Protein AF-A0A969TU49-F1 (afdb_monomer_lite)

Foldseek 3Di:
DDFQQDQDPVRRGQDDPQRVLPDDDDQADGLVRLPDPVLVVLQVVLVVCVVVVVLVVLLVSLPDPPDRQQHAHPLRRGSLLVCLVVLPLSSNLSSVVSPNRPVQFVVPDDSVRSSVCSVVVVSVVSNCRGPCNPDCPDVNNVVSVVSVVVVVCVVVCVVCVVVVVVVCVVCVVVLNLQVQLQVLLVQLVVVQVVQVVVCVVVVDDGDSLRSLVSNLSSQLSNQVSVDDPDPVSNVLSVLVSVLVSLQVVLVVCVVVVPPVSVVCVVVSVVSVVVNVVVVVPD

Radius of gyration: 25.78 Å; chains: 1; bounding box: 55×38×74 Å

Secondary structure (DSSP, 8-state):
-----PBPTTS-B---SSTTSSS-S--SS-HHHHTSHHHHHHHHHHHHHHHHT-HHHHHHHHTSTT--TT--BTTBSSHHHHHHHTT-HHHHHHHHHTT--GGGBTT---HHHHHHHHHTT-HHHHHHHBTTTT-TT-HHHHHHHHHHHHHHHHHHHHHHHHHHHHHHHHHHHTT-HHHHHHHHHHHHHHHHHHHHHHHHHH-PPP--HHHHHHHHHHHHHHHHHTT-SSHHHHHHHHHHHHHHHHHHHHHHHHHTT-HHHHTTHHHHHHHHHHHHHHHTT-

pLDDT: mean 71.27, std 17.61, range [34.59, 97.75]

Organism: NCBI:txid1237094

InterPro domains:
  IPR036259 MFS transporter superfamily [SSF103473] (158-252)

Sequence (282 aa):
MEWCRYIRDDKTVCTNAAGAATDHPGFGYCADHEWTEIAEADRAAFKQLLEEGDMTSLDAFLQRKDVHPDLSVGGFPTMLVYAVHAENAEAVYLLLKHGADRRIFRNRLRNEDIVTMVEQGRSDELLASTETGGKENSEFFRASASHREDQRVRTQVLRYALPGSLLLIASYVFGVVEETGVFFLLAGMIWTVVRLVKGLVQKRRFDYRLPVWMTMAGMLLTSAGTGFTGGWDVLFTAALVFFLGYLFLWLISVRRRSPEKRQRGWIVLVSVFLMIVSAGGI

Structure (mmCIF, N/CA/C/O backbone):
data_AF-A0A969TU49-F1
#
_entry.id   AF-A0A969TU49-F1
#
loop_
_atom_site.group_PDB
_atom_site.id
_atom_site.type_symbol
_atom_site.label_atom_id
_atom_site.label_alt_id
_atom_site.label_comp_id
_atom_site.label_asym_id
_atom_site.label_entity_id
_atom_site.label_seq_id
_atom_site.pdbx_PDB_ins_code
_atom_site.Cartn_x
_atom_site.Cartn_y
_atom_site.Cartn_z
_atom_site.occupancy
_atom_site.B_iso_or_equiv
_atom_site.auth_seq_id
_atom_site.auth_comp_id
_atom_site.auth_asym_id
_atom_site.auth_atom_id
_atom_site.pdbx_PDB_model_num
ATOM 1 N N . MET A 1 1 ? -21.495 15.908 7.862 1.00 36.66 1 MET A N 1
ATOM 2 C CA . MET A 1 1 ? -20.290 15.644 7.053 1.00 36.66 1 MET A CA 1
ATOM 3 C C . MET A 1 1 ? -20.644 15.885 5.602 1.00 36.66 1 MET A C 1
ATOM 5 O O . MET A 1 1 ? -21.634 15.329 5.137 1.00 36.66 1 MET A O 1
ATOM 9 N N . GLU A 1 2 ? -19.914 16.766 4.923 1.00 34.59 2 GLU A N 1
ATOM 10 C CA . GLU A 1 2 ? -20.054 16.939 3.478 1.00 34.59 2 GLU A CA 1
ATOM 11 C C . GLU A 1 2 ? -19.288 15.810 2.787 1.00 34.59 2 GLU A C 1
ATOM 13 O O . GLU A 1 2 ? -18.125 15.561 3.087 1.00 34.59 2 GLU A O 1
ATOM 18 N N . TRP A 1 3 ? -19.982 15.076 1.922 1.00 45.94 3 TRP A N 1
ATOM 19 C CA . TRP A 1 3 ? -19.437 13.975 1.135 1.00 45.94 3 TRP A CA 1
ATOM 20 C C . TRP A 1 3 ? -18.228 14.447 0.332 1.00 45.94 3 TRP A C 1
ATOM 22 O O . TRP A 1 3 ? -18.241 15.570 -0.181 1.00 45.94 3 TRP A O 1
ATOM 32 N N . CYS A 1 4 ? -17.236 13.577 0.131 1.00 46.56 4 CYS A N 1
ATOM 33 C CA . CYS A 1 4 ? -16.270 13.804 -0.931 1.00 46.56 4 CYS A CA 1
ATOM 34 C C . CYS A 1 4 ? -17.056 13.910 -2.253 1.00 46.56 4 CYS A C 1
ATOM 36 O O . CYS A 1 4 ? -17.624 12.933 -2.725 1.00 46.56 4 CYS A O 1
ATOM 38 N N . ARG A 1 5 ? -17.182 15.121 -2.809 1.00 46.06 5 ARG A N 1
ATOM 39 C CA . ARG A 1 5 ? -17.827 15.383 -4.111 1.00 46.06 5 ARG A CA 1
ATOM 40 C C . ARG A 1 5 ? -16.791 15.533 -5.222 1.00 46.06 5 ARG A C 1
ATOM 42 O O . ARG A 1 5 ? -17.050 16.196 -6.223 1.00 46.06 5 ARG A O 1
ATOM 49 N N . TYR A 1 6 ? -15.601 14.974 -5.025 1.00 48.00 6 TYR A N 1
ATOM 50 C CA . TYR A 1 6 ? -14.551 15.025 -6.028 1.00 48.00 6 TYR A CA 1
ATOM 51 C C . TYR A 1 6 ? -15.011 14.246 -7.265 1.00 48.00 6 TYR A C 1
ATOM 53 O O . TYR A 1 6 ? -15.405 13.090 -7.158 1.00 48.00 6 TYR A O 1
ATOM 61 N N . ILE A 1 7 ? -15.039 14.885 -8.428 1.00 50.34 7 ILE A N 1
ATOM 62 C CA . ILE A 1 7 ? -15.402 14.242 -9.693 1.00 50.34 7 ILE A CA 1
ATOM 63 C C . ILE A 1 7 ? -14.088 13.942 -10.407 1.00 50.34 7 ILE A C 1
ATOM 65 O O . ILE A 1 7 ? -13.308 14.859 -10.651 1.00 50.34 7 ILE A O 1
ATOM 69 N N . ARG A 1 8 ? -13.831 12.666 -10.699 1.00 45.81 8 ARG A N 1
ATOM 70 C CA . ARG A 1 8 ? -12.637 12.210 -11.417 1.00 45.81 8 ARG A CA 1
ATOM 71 C C . ARG A 1 8 ? -12.647 12.711 -12.864 1.00 45.81 8 ARG A C 1
ATOM 73 O O . ARG A 1 8 ? -13.692 13.087 -13.397 1.00 45.81 8 ARG A O 1
ATOM 80 N N . ASP A 1 9 ? -11.496 12.644 -13.529 1.00 42.44 9 ASP A N 1
ATOM 81 C CA . ASP A 1 9 ? -11.328 13.074 -14.928 1.00 42.44 9 ASP A CA 1
ATOM 82 C C . ASP A 1 9 ? -12.256 12.335 -15.916 1.00 42.44 9 ASP A C 1
ATOM 84 O O . ASP A 1 9 ? -12.639 12.878 -16.953 1.00 42.44 9 ASP A O 1
ATOM 88 N N . ASP A 1 10 ? -12.680 11.113 -15.582 1.00 45.19 10 ASP A N 1
ATOM 89 C CA . ASP A 1 10 ? -13.648 10.311 -16.344 1.00 45.19 10 ASP A CA 1
ATOM 90 C C . ASP A 1 10 ? -15.121 10.646 -16.028 1.00 45.19 10 ASP A C 1
ATOM 92 O O . ASP A 1 10 ? -16.035 9.959 -16.487 1.00 45.19 10 ASP A O 1
ATOM 96 N N . LYS A 1 11 ? -15.360 11.723 -15.268 1.00 42.00 11 LYS A N 1
ATOM 97 C CA . LYS A 1 11 ? -16.667 12.182 -14.772 1.00 42.00 11 LYS A CA 1
ATOM 98 C C . LYS A 1 11 ? -17.327 11.251 -13.754 1.00 42.00 11 LYS A C 1
ATOM 100 O O . LYS A 1 11 ? -18.492 11.466 -13.412 1.00 42.00 11 LYS A O 1
ATOM 105 N N . THR A 1 12 ? -16.618 10.250 -13.234 1.00 43.25 12 THR A N 1
ATOM 106 C CA . THR A 1 12 ? -17.130 9.454 -12.115 1.00 43.25 12 THR A CA 1
ATOM 107 C C . THR A 1 12 ? -17.064 10.266 -10.823 1.00 43.25 12 THR A C 1
ATOM 109 O O . THR A 1 12 ? -16.081 10.950 -10.537 1.00 43.25 12 THR A O 1
ATOM 112 N N . VAL A 1 13 ? -18.139 10.236 -10.035 1.00 46.34 13 VAL A N 1
ATOM 113 C CA . VAL A 1 13 ? -18.160 10.892 -8.722 1.00 46.34 13 VAL A CA 1
ATOM 114 C C . VAL A 1 13 ? -17.426 9.988 -7.742 1.00 46.34 13 VAL A C 1
ATOM 116 O O . VAL A 1 13 ? -17.785 8.823 -7.578 1.00 46.34 13 VAL A O 1
ATOM 119 N N . CYS A 1 14 ? -16.403 10.518 -7.084 1.00 47.53 14 CYS A N 1
ATOM 120 C CA . CYS A 1 14 ? -15.696 9.842 -6.013 1.00 47.53 14 CYS A CA 1
ATOM 121 C C . CYS A 1 14 ? -16.649 9.632 -4.835 1.00 47.53 14 CYS A C 1
ATOM 123 O O . CYS A 1 14 ? -16.862 10.523 -4.020 1.00 47.53 14 CYS A O 1
ATOM 125 N N . THR A 1 15 ? -17.237 8.448 -4.724 1.00 46.22 15 THR A N 1
ATOM 126 C CA . THR A 1 15 ? -18.084 8.110 -3.584 1.00 46.22 15 THR A CA 1
ATOM 127 C C . THR A 1 15 ? -17.213 7.618 -2.448 1.00 46.22 15 THR A C 1
ATOM 129 O O . THR A 1 15 ? -16.923 6.424 -2.364 1.00 46.22 15 THR A O 1
ATOM 132 N N . ASN A 1 16 ? -16.834 8.483 -1.516 1.00 53.50 16 ASN A N 1
ATOM 133 C CA . ASN A 1 16 ? -16.632 7.943 -0.184 1.00 53.50 16 ASN A CA 1
ATOM 134 C C . ASN A 1 16 ? -17.000 8.928 0.935 1.00 53.50 16 ASN A C 1
ATOM 136 O O . ASN A 1 16 ? -16.658 10.106 0.930 1.00 53.50 16 ASN A O 1
ATOM 140 N N . ALA A 1 17 ? -17.758 8.379 1.876 1.00 41.91 17 ALA A N 1
ATOM 141 C CA . ALA A 1 17 ? -17.854 8.772 3.275 1.00 41.91 17 ALA A CA 1
ATOM 142 C C . ALA A 1 17 ? -18.101 7.464 4.063 1.00 41.91 17 ALA A C 1
ATOM 144 O O . ALA A 1 17 ? -19.086 7.340 4.769 1.00 41.91 17 ALA A O 1
ATOM 145 N N . ALA A 1 18 ? -17.269 6.441 3.808 1.00 41.44 18 ALA A N 1
ATOM 146 C CA . ALA A 1 18 ? -17.612 5.008 3.721 1.00 41.44 18 ALA A CA 1
ATOM 147 C C . ALA A 1 18 ? -18.375 4.689 2.418 1.00 41.44 18 ALA A C 1
ATOM 149 O O . ALA A 1 18 ? -19.509 5.125 2.233 1.00 41.44 18 ALA A O 1
ATOM 150 N N . GLY A 1 19 ? -17.729 4.000 1.465 1.00 43.84 19 GLY A N 1
ATOM 151 C CA . GLY A 1 19 ? -18.233 3.704 0.115 1.00 43.84 19 GLY A CA 1
ATOM 152 C C . GLY A 1 19 ? -19.618 3.065 0.124 1.00 43.84 19 GLY A C 1
ATOM 153 O O . GLY A 1 19 ? -19.764 1.853 0.252 1.00 43.84 19 GLY A O 1
ATOM 154 N N . ALA A 1 20 ? -20.610 3.948 0.028 1.00 44.56 20 ALA A N 1
ATOM 155 C CA . ALA A 1 20 ? -22.042 3.705 0.007 1.00 44.56 20 ALA A CA 1
ATOM 156 C C . ALA A 1 20 ? -22.587 2.827 1.143 1.00 44.56 20 ALA A C 1
ATOM 158 O O . ALA A 1 20 ? -23.574 2.132 0.941 1.00 44.56 20 ALA A O 1
ATOM 159 N N . ALA A 1 21 ? -21.987 2.890 2.335 1.00 42.06 21 ALA A N 1
ATOM 160 C CA . ALA A 1 21 ? -22.555 2.434 3.605 1.00 42.06 21 ALA A CA 1
ATOM 161 C C . ALA A 1 21 ? -22.969 0.933 3.716 1.00 42.06 21 ALA A C 1
ATOM 163 O O . ALA A 1 21 ? -23.196 0.455 4.817 1.00 42.06 21 ALA A O 1
ATOM 164 N N . THR A 1 22 ? -23.138 0.162 2.643 1.00 47.44 22 THR A N 1
ATOM 165 C CA . THR A 1 22 ? -24.063 -0.980 2.733 1.00 47.44 22 THR A CA 1
ATOM 166 C C . THR A 1 22 ? -24.068 -2.012 1.605 1.00 47.44 22 THR A C 1
ATOM 168 O O . THR A 1 22 ? -24.804 -2.958 1.812 1.00 47.44 22 THR A O 1
ATOM 171 N N . ASP A 1 23 ? -23.348 -1.909 0.475 1.00 44.88 23 ASP A N 1
ATOM 172 C CA . ASP A 1 23 ? -23.083 -3.099 -0.392 1.00 44.88 23 ASP A CA 1
ATOM 173 C C . ASP A 1 23 ? -22.077 -2.824 -1.554 1.00 44.88 23 ASP A C 1
ATOM 175 O O . ASP A 1 23 ? -22.415 -2.740 -2.731 1.00 44.88 23 ASP A O 1
ATOM 179 N N . HIS A 1 24 ? -20.818 -2.633 -1.134 1.00 39.31 24 HIS A N 1
ATOM 180 C CA . HIS A 1 24 ? -19.451 -2.596 -1.730 1.00 39.31 24 HIS A CA 1
ATOM 181 C C . HIS A 1 24 ? -19.156 -2.875 -3.223 1.00 39.31 24 HIS A C 1
ATOM 183 O O . HIS A 1 24 ? -19.560 -3.899 -3.767 1.00 39.31 24 HIS A O 1
ATOM 189 N N . PRO A 1 25 ? -18.289 -2.043 -3.864 1.00 39.44 25 PRO A N 1
ATOM 190 C CA . PRO A 1 25 ? -16.827 -2.077 -3.635 1.00 39.44 25 PRO A CA 1
ATOM 191 C C . PRO A 1 25 ? -16.175 -0.715 -3.289 1.00 39.44 25 PRO A C 1
ATOM 193 O O . PRO A 1 25 ? -16.483 0.303 -3.901 1.00 39.44 25 PRO A O 1
ATOM 196 N N . GLY A 1 26 ? -15.221 -0.711 -2.336 1.00 44.03 26 GLY A N 1
ATOM 197 C CA . GLY A 1 26 ? -14.469 0.483 -1.889 1.00 44.03 26 GLY A CA 1
ATOM 198 C C . GLY A 1 26 ? -14.687 0.876 -0.418 1.00 44.03 26 GLY A C 1
ATOM 199 O O . GLY A 1 26 ? -15.040 2.016 -0.126 1.00 44.03 26 GLY A O 1
ATOM 200 N N . PHE A 1 27 ? -14.514 -0.059 0.522 1.00 44.53 27 PHE A N 1
ATOM 201 C CA . PHE A 1 27 ? -14.433 0.290 1.948 1.00 44.53 27 PHE A CA 1
ATOM 202 C C . PHE A 1 27 ? -13.087 0.959 2.246 1.00 44.53 27 PHE A C 1
ATOM 204 O O . PHE A 1 27 ? -12.052 0.367 1.973 1.00 44.53 27 PHE A O 1
ATOM 211 N N . GLY A 1 28 ? -13.104 2.163 2.815 1.00 51.50 28 GLY A N 1
ATOM 212 C CA . GLY A 1 28 ? -11.908 2.968 3.073 1.00 51.50 28 GLY A CA 1
ATOM 213 C C . GLY A 1 28 ? -11.900 4.286 2.299 1.00 51.50 28 GLY A C 1
ATOM 214 O O . GLY A 1 28 ? -12.723 4.518 1.407 1.00 51.50 28 GLY A O 1
ATOM 215 N N . TYR A 1 29 ? -10.991 5.175 2.710 1.00 52.78 29 TYR A N 1
ATOM 216 C CA . TYR A 1 29 ? -10.601 6.409 2.014 1.00 52.78 29 TYR A CA 1
ATOM 217 C C . TYR A 1 29 ? -10.467 6.138 0.505 1.00 52.78 29 TYR A C 1
ATOM 219 O O . TYR A 1 29 ? -9.874 5.130 0.131 1.00 52.78 29 TYR A O 1
ATOM 227 N N . CYS A 1 30 ? -11.064 6.955 -0.372 1.00 57.62 30 CYS A N 1
ATOM 228 C CA . CYS A 1 30 ? -11.003 6.662 -1.809 1.00 57.62 30 CYS A CA 1
ATOM 229 C C . CYS A 1 30 ? -9.541 6.599 -2.280 1.00 57.62 30 CYS A C 1
ATOM 231 O O . CYS A 1 30 ? -8.703 7.316 -1.738 1.00 57.62 30 CYS A O 1
ATOM 233 N N . ALA A 1 31 ? -9.234 5.792 -3.300 1.00 53.56 31 ALA A N 1
ATOM 234 C CA . ALA A 1 31 ? -7.853 5.598 -3.753 1.00 53.56 31 ALA A CA 1
ATOM 235 C C . ALA A 1 31 ? -7.116 6.928 -4.016 1.00 53.56 31 ALA A C 1
ATOM 237 O O . ALA A 1 31 ? -5.946 7.055 -3.677 1.00 53.56 31 ALA A O 1
ATOM 238 N N . ASP A 1 32 ? -7.804 7.944 -4.538 1.00 53.62 32 ASP A N 1
ATOM 239 C CA . ASP A 1 32 ? -7.190 9.238 -4.856 1.00 53.62 32 ASP A CA 1
ATOM 240 C C . ASP A 1 32 ? -6.818 10.053 -3.598 1.00 53.62 32 ASP A C 1
ATOM 242 O O . ASP A 1 32 ? -5.821 10.771 -3.608 1.00 53.62 32 ASP A O 1
ATOM 246 N N . HIS A 1 33 ? -7.558 9.907 -2.492 1.00 60.28 33 HIS A N 1
ATOM 247 C CA . HIS A 1 33 ? -7.231 10.548 -1.211 1.00 60.28 33 HIS A CA 1
ATOM 248 C C . HIS A 1 33 ? -6.377 9.648 -0.304 1.00 60.28 33 HIS A C 1
ATOM 250 O O . HIS A 1 33 ? -5.641 10.145 0.551 1.00 60.28 33 HIS A O 1
ATOM 256 N N . GLU A 1 34 ? -6.436 8.328 -0.506 1.00 63.25 34 GLU A N 1
ATOM 257 C CA . GLU A 1 34 ? -5.710 7.309 0.251 1.00 63.25 34 GLU A CA 1
ATOM 258 C C . GLU A 1 34 ? -4.188 7.483 0.129 1.00 63.25 34 GLU A C 1
ATOM 260 O O . GLU A 1 34 ? -3.468 7.192 1.080 1.00 63.25 34 GLU A O 1
ATOM 265 N N . TRP A 1 35 ? -3.680 7.999 -0.990 1.00 66.31 35 TRP A N 1
ATOM 266 C CA . TRP A 1 35 ? -2.235 8.111 -1.252 1.00 66.31 35 TRP A CA 1
ATOM 267 C C . TRP A 1 35 ? -1.705 9.548 -1.222 1.00 66.31 35 TRP A C 1
ATOM 269 O O . TRP A 1 35 ? -0.698 9.850 -1.858 1.00 66.31 35 TRP A O 1
ATOM 279 N N . THR A 1 36 ? -2.384 10.447 -0.514 1.00 72.75 36 THR A N 1
ATOM 280 C CA . THR A 1 36 ? -1.879 11.809 -0.295 1.00 72.75 36 THR A CA 1
ATOM 281 C C . THR A 1 36 ? -0.824 11.826 0.812 1.00 72.75 36 THR A C 1
ATOM 283 O O . THR A 1 36 ? -0.885 11.021 1.740 1.00 72.75 36 THR A O 1
ATOM 286 N N . GLU A 1 37 ? 0.120 12.773 0.755 1.00 75.00 37 GLU A N 1
ATOM 287 C CA . GLU A 1 37 ? 1.113 12.973 1.828 1.00 75.00 37 GLU A CA 1
ATOM 288 C C . GLU A 1 37 ? 0.437 13.213 3.188 1.00 75.00 37 GLU A C 1
ATOM 290 O O . GLU A 1 37 ? 0.913 12.734 4.214 1.00 75.00 37 GLU A O 1
ATOM 295 N N . ILE A 1 38 ? -0.723 13.881 3.184 1.00 78.56 38 ILE A N 1
ATOM 296 C CA . ILE A 1 38 ? -1.549 14.114 4.375 1.00 78.56 38 ILE A CA 1
ATOM 297 C C . ILE A 1 38 ? -2.066 12.783 4.937 1.00 78.56 38 ILE A C 1
ATOM 299 O O . ILE A 1 38 ? -1.859 12.494 6.111 1.00 78.56 38 ILE A O 1
ATOM 303 N N . ALA A 1 39 ? -2.656 11.923 4.099 1.00 78.94 39 ALA A N 1
ATOM 304 C CA . ALA A 1 39 ? -3.139 10.612 4.532 1.00 78.94 39 ALA A CA 1
ATOM 305 C C . ALA A 1 39 ? -2.003 9.691 5.013 1.00 78.94 39 ALA A C 1
ATOM 307 O O . ALA A 1 39 ? -2.191 8.895 5.931 1.00 78.94 39 ALA A O 1
ATOM 308 N N . GLU A 1 40 ? -0.813 9.764 4.410 1.00 80.62 40 GLU A N 1
ATOM 309 C CA . GLU A 1 40 ? 0.362 9.035 4.902 1.00 80.62 40 GLU A CA 1
ATOM 310 C C . GLU A 1 40 ? 0.835 9.546 6.268 1.00 80.62 40 GLU A C 1
ATOM 312 O O . GLU A 1 40 ? 1.107 8.729 7.153 1.00 80.62 40 GLU A O 1
ATOM 317 N N . ALA A 1 41 ? 0.869 10.866 6.467 1.00 86.50 41 ALA A N 1
ATOM 318 C CA . ALA A 1 41 ? 1.195 11.473 7.753 1.00 86.50 41 ALA A CA 1
ATOM 319 C C . ALA A 1 41 ? 0.168 11.099 8.834 1.00 86.50 41 ALA A C 1
ATOM 321 O O . ALA A 1 41 ? 0.556 10.687 9.925 1.00 86.50 41 ALA A O 1
ATOM 322 N N . ASP A 1 42 ? -1.127 11.143 8.519 1.00 90.81 42 ASP A N 1
ATOM 323 C CA . ASP A 1 42 ? -2.199 10.786 9.452 1.00 90.81 42 ASP A CA 1
ATOM 324 C C . ASP A 1 42 ? -2.155 9.303 9.848 1.00 90.81 42 ASP A C 1
ATOM 326 O O . ASP A 1 42 ? -2.364 8.964 11.012 1.00 90.81 42 ASP A O 1
ATOM 330 N N . ARG A 1 43 ? -1.806 8.397 8.924 1.00 89.00 43 ARG A N 1
ATOM 331 C CA . ARG A 1 43 ? -1.557 6.982 9.261 1.00 89.00 43 ARG A CA 1
ATOM 332 C C . ARG A 1 43 ? -0.386 6.802 10.207 1.00 89.00 43 ARG A C 1
ATOM 334 O O . ARG A 1 43 ? -0.465 5.975 11.114 1.00 89.00 43 ARG A O 1
ATOM 341 N N . ALA A 1 44 ? 0.717 7.496 9.932 1.00 89.75 44 ALA A N 1
ATOM 342 C CA . ALA A 1 44 ? 1.915 7.413 10.751 1.00 89.75 44 ALA A CA 1
ATOM 343 C C . ALA A 1 44 ? 1.626 7.937 12.161 1.00 89.75 44 ALA A C 1
ATOM 345 O O . ALA A 1 44 ? 1.928 7.243 13.129 1.00 89.75 44 ALA A O 1
ATOM 346 N N . ALA A 1 45 ? 0.950 9.086 12.257 1.00 94.88 45 ALA A N 1
ATOM 347 C CA . ALA A 1 45 ? 0.513 9.677 13.514 1.00 94.88 45 ALA A CA 1
ATOM 348 C C . ALA A 1 45 ? -0.424 8.739 14.284 1.00 94.88 45 ALA A C 1
ATOM 350 O O . ALA A 1 45 ? -0.148 8.418 15.433 1.00 94.88 45 ALA A O 1
ATOM 351 N N . PHE A 1 46 ? -1.479 8.219 13.648 1.00 95.38 46 PHE A N 1
ATOM 352 C CA . PHE A 1 46 ? -2.392 7.273 14.294 1.00 95.38 46 PHE A CA 1
ATOM 353 C C . PHE A 1 46 ? -1.667 6.031 14.819 1.00 95.38 46 PHE A C 1
ATOM 355 O O . PHE A 1 46 ? -1.887 5.617 15.954 1.00 95.38 46 PHE A O 1
ATOM 362 N N . LYS A 1 47 ? -0.787 5.437 14.003 1.00 92.69 47 LYS A N 1
ATOM 363 C CA . LYS A 1 47 ? -0.026 4.252 14.400 1.00 92.69 47 LYS A CA 1
ATOM 364 C C . LYS A 1 47 ? 0.863 4.543 15.609 1.00 92.69 47 LYS A C 1
ATOM 366 O O . LYS A 1 47 ? 0.869 3.747 16.542 1.00 92.69 47 LYS A O 1
ATOM 371 N N . GLN A 1 48 ? 1.569 5.670 15.589 1.00 94.00 48 GLN A N 1
ATOM 372 C CA . GLN A 1 48 ? 2.420 6.100 16.692 1.00 94.00 48 GLN A CA 1
ATOM 373 C C . GLN A 1 48 ? 1.606 6.305 17.976 1.00 94.00 48 GLN A C 1
ATOM 375 O O . GLN A 1 48 ? 1.944 5.726 19.000 1.00 94.00 48 GLN A O 1
ATOM 380 N N . LEU A 1 49 ? 0.495 7.045 17.907 1.00 96.81 49 LEU A N 1
ATOM 381 C CA . LEU A 1 49 ? -0.375 7.305 19.059 1.00 96.81 49 LEU A CA 1
ATOM 382 C C . LEU A 1 49 ? -0.942 6.015 19.665 1.00 96.81 49 LEU A C 1
ATOM 384 O O . LEU A 1 49 ? -1.037 5.885 20.885 1.00 96.81 49 LEU A O 1
ATOM 388 N N . LEU A 1 50 ? -1.290 5.040 18.820 1.00 94.44 50 LEU A N 1
ATOM 389 C CA . LEU A 1 50 ? -1.760 3.736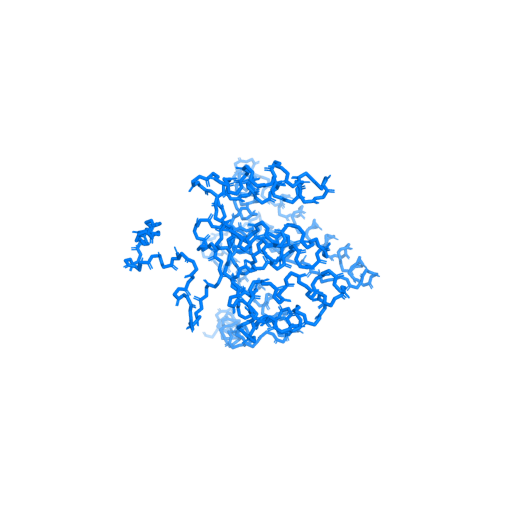 19.278 1.00 94.44 50 LEU A CA 1
ATOM 390 C C . LEU A 1 50 ? -0.648 2.931 19.972 1.00 94.44 50 LEU A C 1
ATOM 392 O O . LEU A 1 50 ? -0.906 2.310 20.999 1.00 94.44 50 LEU A O 1
ATOM 396 N N . GLU A 1 51 ? 0.567 2.932 19.415 1.00 91.38 51 GLU A N 1
ATOM 397 C CA . GLU A 1 51 ? 1.736 2.229 19.971 1.00 91.38 51 GLU A CA 1
ATOM 398 C C . GLU A 1 51 ? 2.217 2.853 21.289 1.00 91.38 51 GLU A C 1
ATOM 400 O O . GLU A 1 51 ? 2.631 2.134 22.196 1.00 91.38 51 GLU A O 1
ATOM 405 N N . GLU A 1 52 ? 2.133 4.177 21.409 1.00 94.50 52 GLU A N 1
ATOM 406 C CA . GLU A 1 52 ? 2.455 4.922 22.631 1.00 94.50 52 GLU A CA 1
ATOM 407 C C . GLU A 1 52 ? 1.363 4.792 23.704 1.00 94.50 52 GLU A C 1
ATOM 409 O O . GLU A 1 52 ? 1.619 5.051 24.880 1.00 94.50 52 GLU A O 1
ATOM 414 N N . GLY A 1 53 ? 0.152 4.373 23.321 1.00 93.75 53 GLY A N 1
ATOM 415 C CA . GLY A 1 53 ? -0.991 4.267 24.224 1.00 93.75 53 GLY A CA 1
ATOM 416 C C . GLY A 1 53 ? -1.594 5.619 24.624 1.00 93.75 53 GLY A C 1
ATOM 417 O O . GLY A 1 53 ? -2.358 5.681 25.585 1.00 93.75 53 GLY A O 1
ATOM 418 N N . ASP A 1 54 ? -1.282 6.704 23.909 1.00 96.06 54 ASP A N 1
ATOM 419 C CA . ASP A 1 54 ? -1.788 8.045 24.215 1.00 96.06 54 ASP A CA 1
ATOM 420 C C . ASP A 1 54 ? -3.205 8.249 23.652 1.00 96.06 54 ASP A C 1
ATOM 422 O O . ASP A 1 54 ? -3.424 8.833 22.586 1.00 96.06 54 ASP A O 1
ATOM 426 N N . MET A 1 55 ? -4.195 7.754 24.396 1.00 96.81 55 MET A N 1
ATOM 427 C CA . MET A 1 55 ? -5.609 7.829 24.016 1.00 96.81 55 MET A CA 1
ATOM 428 C C . MET A 1 55 ? -6.164 9.260 24.053 1.00 96.81 55 MET A C 1
ATOM 430 O O . MET A 1 55 ? -7.112 9.575 23.333 1.00 96.81 55 MET A O 1
ATOM 434 N N . THR A 1 56 ? -5.546 10.156 24.831 1.00 97.50 56 THR A N 1
ATOM 435 C CA . THR A 1 56 ? -5.951 11.570 24.889 1.00 97.50 56 THR A CA 1
ATOM 436 C C . THR A 1 56 ? -5.576 12.277 23.592 1.00 97.50 56 THR A C 1
ATOM 438 O O . THR A 1 56 ? -6.419 12.924 22.965 1.00 97.50 56 THR A O 1
ATOM 441 N N . SER A 1 57 ? -4.330 12.107 23.147 1.00 97.50 57 SER A N 1
ATOM 442 C CA . SER A 1 57 ? -3.878 12.643 21.864 1.00 97.50 57 SER A CA 1
ATOM 443 C C . SER A 1 57 ? -4.556 11.946 20.687 1.00 97.50 57 SER A C 1
ATOM 445 O O . SER A 1 57 ? -4.833 12.597 19.680 1.00 97.50 57 SER A O 1
ATOM 447 N N . LEU A 1 58 ? -4.895 10.657 20.811 1.00 97.19 58 LEU A N 1
ATOM 448 C CA . LEU A 1 58 ? -5.681 9.949 19.803 1.00 97.19 58 LEU A CA 1
ATOM 449 C C . LEU A 1 58 ? -7.099 10.525 19.653 1.00 97.19 58 LEU A C 1
ATOM 451 O O . LEU A 1 58 ? -7.536 10.762 18.528 1.00 97.19 58 LEU A O 1
ATOM 455 N N . ASP A 1 59 ? -7.810 10.801 20.752 1.00 97.62 59 ASP A N 1
ATOM 456 C CA . ASP A 1 59 ? -9.133 11.447 20.701 1.00 97.62 59 ASP A CA 1
ATOM 457 C C . ASP A 1 59 ? -9.033 12.841 20.062 1.00 97.62 59 ASP A C 1
ATOM 459 O O . ASP A 1 59 ? -9.830 13.167 19.183 1.00 97.62 59 ASP A O 1
ATOM 463 N N . ALA A 1 60 ? -8.016 13.634 20.418 1.00 97.00 60 ALA A N 1
ATOM 464 C CA . ALA A 1 60 ? -7.775 14.944 19.807 1.00 97.00 60 ALA A CA 1
ATOM 465 C C . ALA A 1 60 ? -7.447 14.847 18.305 1.00 97.00 60 ALA A C 1
ATOM 467 O O . ALA A 1 60 ? -7.936 15.647 17.505 1.00 97.00 60 ALA A O 1
ATOM 468 N N . PHE A 1 61 ? -6.653 13.850 17.907 1.00 96.31 61 PHE A N 1
ATOM 469 C CA . PHE A 1 61 ? -6.335 13.563 16.511 1.00 96.31 61 PHE A CA 1
ATOM 470 C C . PHE A 1 61 ? -7.598 13.233 15.702 1.00 96.31 61 PHE A C 1
ATOM 472 O O . PHE A 1 61 ? -7.773 13.779 14.615 1.00 96.31 61 PHE A O 1
ATOM 479 N N . LEU A 1 62 ? -8.505 12.414 16.243 1.00 94.56 62 LEU A N 1
ATOM 480 C CA . LEU A 1 62 ? -9.753 12.020 15.573 1.00 94.56 62 LEU A CA 1
ATOM 481 C C . LEU A 1 62 ? -10.798 13.147 15.492 1.00 94.56 62 LEU A C 1
ATOM 483 O O . LEU A 1 62 ? -11.687 13.092 14.647 1.00 94.56 62 LEU A O 1
ATOM 487 N N . GLN A 1 63 ? -10.693 14.188 16.324 1.00 94.00 63 GLN A N 1
ATOM 488 C CA . GLN A 1 63 ? -11.563 15.372 16.253 1.00 94.00 63 GLN A CA 1
ATOM 489 C C . GLN A 1 63 ? -11.192 16.341 15.117 1.00 94.00 63 GLN A C 1
ATOM 491 O O . GLN A 1 63 ? -11.965 17.252 14.794 1.00 94.00 63 GLN A O 1
ATOM 496 N N . ARG A 1 64 ? -10.005 16.189 14.519 1.00 89.44 64 ARG A N 1
ATOM 497 C CA . ARG A 1 64 ? -9.559 17.019 13.397 1.00 89.44 64 ARG A CA 1
ATOM 498 C C . ARG A 1 64 ? -10.490 16.832 12.192 1.00 89.44 64 ARG A C 1
ATOM 500 O O . ARG A 1 64 ? -10.812 15.715 11.810 1.00 89.44 64 ARG A O 1
ATOM 507 N N . LYS A 1 65 ? -10.906 17.934 11.554 1.00 77.88 65 LYS A N 1
ATOM 508 C CA . LYS A 1 65 ? -11.880 17.911 10.438 1.00 77.88 65 LYS A CA 1
ATOM 509 C C . LYS A 1 65 ? -11.384 17.183 9.185 1.00 77.88 65 LYS A C 1
ATOM 511 O O . LYS A 1 65 ? -12.197 16.779 8.361 1.00 77.88 65 LYS A O 1
ATOM 516 N N . ASP A 1 66 ? -10.074 17.107 9.017 1.00 78.12 66 ASP A N 1
ATOM 517 C CA . ASP A 1 66 ? -9.376 16.500 7.888 1.00 78.12 66 ASP A CA 1
ATOM 518 C C . ASP A 1 66 ? -9.056 15.015 8.104 1.00 78.12 66 ASP A C 1
ATOM 520 O O . ASP A 1 66 ? -8.726 14.322 7.144 1.00 78.12 66 ASP A O 1
ATOM 524 N N . VAL A 1 67 ? -9.208 14.507 9.331 1.00 83.94 67 VAL A N 1
ATOM 525 C CA . VAL A 1 67 ? -8.966 13.101 9.660 1.00 83.94 67 VAL A CA 1
ATOM 526 C C . VAL A 1 67 ? -10.266 12.316 9.540 1.00 83.94 67 VAL A C 1
ATOM 528 O O . VAL A 1 67 ? -11.281 12.654 10.145 1.00 83.94 67 VAL A O 1
ATOM 531 N N . HIS A 1 68 ? -10.230 11.226 8.777 1.00 84.12 68 HIS A N 1
ATOM 532 C CA . HIS A 1 68 ? -11.369 10.324 8.634 1.00 84.12 68 HIS A CA 1
ATOM 533 C C . HIS A 1 68 ? -11.134 9.031 9.434 1.00 84.12 68 HIS A C 1
ATOM 535 O O . HIS A 1 68 ? -10.107 8.378 9.229 1.00 84.12 68 HIS A O 1
ATOM 541 N N . PRO A 1 69 ? -12.077 8.598 10.293 1.00 86.25 69 PRO A N 1
ATOM 542 C CA . PRO A 1 69 ? -11.890 7.430 11.165 1.00 86.25 69 PRO A CA 1
ATOM 543 C C . PRO A 1 69 ? -11.778 6.098 10.395 1.00 86.25 69 PRO A C 1
ATOM 545 O O . PRO A 1 69 ? -11.173 5.145 10.877 1.00 86.25 69 PRO A O 1
ATOM 548 N N . ASP A 1 70 ? -12.299 6.037 9.164 1.00 84.12 70 ASP A N 1
ATOM 549 C CA . ASP A 1 70 ? -12.152 4.879 8.258 1.00 84.12 70 ASP A CA 1
ATOM 550 C C . ASP A 1 70 ? -10.899 4.916 7.360 1.00 84.12 70 ASP A C 1
ATOM 552 O O . ASP A 1 70 ? -10.863 4.283 6.301 1.00 84.12 70 ASP A O 1
ATOM 556 N N . LEU A 1 71 ? -9.865 5.675 7.731 1.00 83.12 71 LEU A N 1
ATOM 557 C CA . LEU A 1 71 ? -8.594 5.661 7.005 1.00 83.12 71 LEU A CA 1
ATOM 558 C C . LEU A 1 71 ? -7.937 4.274 7.099 1.00 83.12 71 LEU A C 1
ATOM 560 O O . LEU A 1 71 ? -7.881 3.676 8.171 1.00 83.12 71 LEU A O 1
ATOM 564 N N . SER A 1 72 ? -7.401 3.755 5.995 1.00 82.75 72 SER A N 1
ATOM 565 C CA . SER A 1 72 ? -6.634 2.504 6.006 1.00 82.75 72 SER A CA 1
ATOM 566 C C . SER A 1 72 ? -5.303 2.688 6.732 1.00 82.75 72 SER A C 1
ATOM 568 O O . SER A 1 72 ? -4.675 3.734 6.606 1.00 82.75 72 SER A O 1
ATOM 570 N N . VAL A 1 73 ? -4.810 1.686 7.463 1.00 83.56 73 VAL A N 1
ATOM 571 C CA . VAL A 1 73 ? -3.531 1.803 8.187 1.00 83.56 73 VAL A CA 1
ATOM 572 C C . VAL A 1 73 ? -2.854 0.452 8.357 1.00 83.56 73 VAL A C 1
ATOM 574 O O . VAL A 1 73 ? -3.513 -0.564 8.521 1.00 83.56 73 VAL A O 1
ATOM 577 N N . GLY A 1 74 ? -1.522 0.401 8.268 1.00 70.94 74 GLY A N 1
ATOM 578 C CA . GLY A 1 74 ? -0.762 -0.821 8.572 1.00 70.94 74 GLY A CA 1
ATOM 579 C C . GLY A 1 74 ? -1.048 -2.027 7.665 1.00 70.94 74 GLY A C 1
ATOM 580 O O . GLY A 1 74 ? -0.668 -3.139 8.004 1.00 70.94 74 GLY A O 1
ATOM 581 N N . GLY A 1 75 ? -1.706 -1.830 6.517 1.00 71.88 75 GLY A N 1
ATOM 582 C CA . GLY A 1 75 ? -2.194 -2.939 5.689 1.00 71.88 75 GLY A CA 1
ATOM 583 C C . GLY A 1 75 ? -3.560 -3.477 6.117 1.00 71.88 75 GLY A C 1
ATOM 584 O O . GLY A 1 75 ? -3.993 -4.481 5.571 1.00 71.88 75 GLY A O 1
ATOM 585 N N . PHE A 1 76 ? -4.244 -2.799 7.035 1.00 79.00 76 PHE A N 1
ATOM 586 C CA . PHE A 1 76 ? -5.633 -3.029 7.402 1.00 79.00 76 PHE A CA 1
ATOM 587 C C . PHE A 1 76 ? -6.543 -2.018 6.694 1.00 79.00 76 PHE A C 1
ATOM 589 O O . PHE A 1 76 ? -6.119 -0.888 6.424 1.00 79.00 76 PHE A O 1
ATOM 596 N N . PRO A 1 77 ? -7.785 -2.417 6.376 1.00 75.75 77 PRO A N 1
ATOM 597 C CA . PRO A 1 77 ? -8.712 -1.602 5.592 1.00 75.75 77 PRO A CA 1
ATOM 598 C C . PRO A 1 77 ? -9.133 -0.312 6.303 1.00 75.75 77 PRO A C 1
ATOM 600 O O . PRO A 1 77 ? -9.371 0.684 5.629 1.00 75.75 77 PRO A O 1
ATOM 603 N N . THR A 1 78 ? -9.185 -0.308 7.639 1.00 85.69 78 THR A N 1
ATOM 604 C CA . THR A 1 78 ? -9.527 0.867 8.452 1.00 85.69 78 THR A CA 1
ATOM 605 C C . THR A 1 78 ? -8.710 0.900 9.747 1.00 85.69 78 THR A C 1
ATOM 607 O O . THR A 1 78 ? -8.231 -0.140 10.215 1.00 85.69 78 THR A O 1
ATOM 610 N N . MET A 1 79 ? -8.594 2.083 10.358 1.00 91.25 79 MET A N 1
ATOM 611 C CA . MET A 1 79 ? -8.037 2.274 11.702 1.00 91.25 79 MET A CA 1
ATOM 612 C C . MET A 1 79 ? -8.752 1.400 12.739 1.00 91.25 79 MET A C 1
ATOM 614 O O . MET A 1 79 ? -8.099 0.842 13.616 1.00 91.25 79 MET A O 1
ATOM 618 N N . LEU A 1 80 ? -10.071 1.211 12.595 1.00 93.00 80 LEU A N 1
ATOM 619 C CA . LEU A 1 80 ? -10.874 0.362 13.480 1.00 93.00 80 LEU A CA 1
ATOM 620 C C . LEU A 1 80 ? -10.409 -1.097 13.461 1.00 93.00 80 LEU A C 1
ATOM 622 O O . LEU A 1 80 ? -10.205 -1.687 14.517 1.00 93.00 80 LEU A O 1
ATOM 626 N N . VAL A 1 81 ? -10.182 -1.676 12.278 1.00 89.75 81 VAL A N 1
ATOM 627 C CA . VAL A 1 81 ? -9.704 -3.066 12.182 1.00 89.75 81 VAL A CA 1
ATOM 628 C C . VAL A 1 81 ? -8.279 -3.195 12.726 1.00 89.75 81 VAL A C 1
ATOM 630 O O . VAL A 1 81 ? -7.968 -4.187 13.383 1.00 89.75 81 VAL A O 1
ATOM 633 N N . TYR A 1 82 ? -7.425 -2.190 12.511 1.00 91.00 82 TYR A N 1
ATOM 634 C CA . TYR A 1 82 ? -6.083 -2.173 13.098 1.00 91.00 82 TYR A CA 1
ATOM 635 C C . TYR A 1 82 ? -6.118 -2.123 14.631 1.00 91.00 82 TYR A C 1
ATOM 637 O O . TYR A 1 82 ? -5.402 -2.882 15.275 1.00 91.00 82 TYR A O 1
ATOM 645 N N . ALA A 1 83 ? -6.976 -1.284 15.220 1.00 95.25 83 ALA A N 1
ATOM 646 C CA . ALA A 1 83 ? -7.120 -1.178 16.671 1.00 95.25 83 ALA A CA 1
ATOM 647 C C . ALA A 1 83 ? -7.658 -2.476 17.304 1.00 95.25 83 ALA A C 1
ATOM 649 O O . ALA A 1 83 ? -7.168 -2.884 18.354 1.00 95.25 83 ALA A O 1
ATOM 650 N N . VAL A 1 84 ? -8.595 -3.167 16.634 1.00 94.19 84 VAL A N 1
ATOM 651 C CA . VAL A 1 84 ? -9.051 -4.511 17.043 1.00 94.19 84 VAL A CA 1
ATOM 652 C C . VAL A 1 84 ? -7.899 -5.514 16.997 1.00 94.19 84 VAL A C 1
ATOM 654 O O . VAL A 1 84 ? -7.710 -6.270 17.943 1.00 94.19 84 VAL A O 1
ATOM 657 N N . HIS A 1 85 ? -7.100 -5.510 15.925 1.00 90.62 85 HIS A N 1
ATOM 658 C CA . HIS A 1 85 ? -5.932 -6.388 15.814 1.00 90.62 85 HIS A CA 1
ATOM 659 C C . HIS A 1 85 ? -4.871 -6.119 16.888 1.00 90.62 85 HIS A C 1
ATOM 661 O O . HIS A 1 85 ? -4.234 -7.054 17.358 1.00 90.62 85 HIS A O 1
ATOM 667 N N . ALA A 1 86 ? -4.704 -4.861 17.288 1.00 91.19 86 ALA A N 1
ATOM 668 C CA . ALA A 1 86 ? -3.814 -4.467 18.374 1.00 91.19 86 ALA A CA 1
ATOM 669 C C . ALA A 1 86 ? -4.402 -4.723 19.777 1.00 91.19 86 ALA A C 1
ATOM 671 O O . ALA A 1 86 ? -3.771 -4.354 20.762 1.00 91.19 86 ALA A O 1
ATOM 672 N N . GLU A 1 87 ? -5.608 -5.296 19.868 1.00 94.19 87 GLU A N 1
ATOM 673 C CA . GLU A 1 87 ? -6.334 -5.568 21.116 1.00 94.19 87 GLU A CA 1
ATOM 674 C C . GLU A 1 87 ? -6.533 -4.331 22.012 1.00 94.19 87 GLU A C 1
ATOM 676 O O . GLU A 1 87 ? -6.655 -4.430 23.232 1.00 94.19 87 GLU A O 1
ATOM 681 N N . ASN A 1 88 ? -6.602 -3.140 21.411 1.00 96.31 88 ASN A N 1
ATOM 682 C CA . ASN A 1 88 ? -6.749 -1.890 22.149 1.00 96.31 88 ASN A CA 1
ATOM 683 C C . ASN A 1 88 ? -8.224 -1.462 22.206 1.00 96.31 88 ASN A C 1
ATOM 685 O O . ASN A 1 88 ? -8.720 -0.747 21.331 1.00 96.31 88 ASN A O 1
ATOM 689 N N . ALA A 1 89 ? -8.929 -1.910 23.248 1.00 97.00 89 ALA A N 1
ATOM 690 C CA . ALA A 1 89 ? -10.354 -1.637 23.438 1.00 97.00 89 ALA A CA 1
ATOM 691 C C . ALA A 1 89 ? -10.683 -0.137 23.543 1.00 97.00 89 ALA A C 1
ATOM 693 O O . ALA A 1 89 ? -11.699 0.309 23.006 1.00 97.00 89 ALA A O 1
ATOM 694 N N . GLU A 1 90 ? -9.816 0.656 24.177 1.00 97.44 90 GLU A N 1
ATOM 695 C CA . GLU A 1 90 ? -10.027 2.097 24.337 1.00 97.44 90 GLU A CA 1
ATOM 696 C C . GLU A 1 90 ? -9.931 2.826 22.991 1.00 97.44 90 GLU A C 1
ATOM 698 O O . GLU A 1 90 ? -10.810 3.616 22.642 1.00 97.44 90 GLU A O 1
ATOM 703 N N . ALA A 1 91 ? -8.939 2.487 22.166 1.00 97.31 91 ALA A N 1
ATOM 704 C CA . ALA A 1 91 ? -8.830 3.022 20.812 1.00 97.31 91 ALA A CA 1
ATOM 705 C C . ALA A 1 91 ? -10.018 2.613 19.926 1.00 97.31 91 ALA A C 1
ATOM 707 O O . ALA A 1 91 ? -10.533 3.430 19.160 1.00 97.31 91 ALA A O 1
ATOM 708 N N . VAL A 1 92 ? -10.485 1.365 20.044 1.00 97.31 92 VAL A N 1
ATOM 709 C CA . VAL A 1 92 ? -11.692 0.881 19.351 1.00 97.31 92 VAL A CA 1
ATOM 710 C C . VAL A 1 92 ? -12.911 1.704 19.762 1.00 97.31 92 VAL A C 1
ATOM 712 O O . VAL A 1 92 ? -13.664 2.159 18.898 1.00 97.31 92 VAL A O 1
ATOM 715 N N . TYR A 1 93 ? -13.078 1.953 21.061 1.00 97.75 93 TYR A N 1
ATOM 716 C CA . TYR A 1 93 ? -14.143 2.805 21.574 1.00 97.75 93 TYR A CA 1
ATOM 717 C C . TYR A 1 93 ? -14.061 4.229 21.005 1.00 97.75 93 TYR A C 1
ATOM 719 O O . TYR A 1 93 ? -15.066 4.740 20.507 1.00 97.75 93 TYR A O 1
ATOM 727 N N . LEU A 1 94 ? -12.877 4.853 21.009 1.00 97.56 94 LEU A N 1
ATOM 728 C CA . LEU A 1 94 ? -12.674 6.196 20.456 1.00 97.56 94 LEU A CA 1
ATOM 729 C C . LEU A 1 94 ? -13.015 6.265 18.964 1.00 97.56 94 LEU A C 1
ATOM 731 O O . LEU A 1 94 ? -13.740 7.162 18.537 1.00 97.56 94 LEU A O 1
ATOM 735 N N . LEU A 1 95 ? -12.557 5.299 18.171 1.00 95.62 95 LEU A N 1
ATOM 736 C CA . LEU A 1 95 ? -12.857 5.240 16.740 1.00 95.62 95 LEU A CA 1
ATOM 737 C C . LEU A 1 95 ? -14.364 5.121 16.486 1.00 95.62 95 LEU A C 1
ATOM 739 O O . LEU A 1 95 ? -14.913 5.861 15.670 1.00 95.62 95 LEU A O 1
ATOM 743 N N . LEU A 1 96 ? -15.056 4.249 17.223 1.00 94.94 96 LEU A N 1
ATOM 744 C CA . LEU A 1 96 ? -16.509 4.086 17.121 1.00 94.94 96 LEU A CA 1
ATOM 745 C C . LEU A 1 96 ? -17.273 5.339 17.576 1.00 94.94 96 LEU A C 1
ATOM 747 O O . LEU A 1 96 ? -18.265 5.712 16.947 1.00 94.94 96 LEU A O 1
ATOM 751 N N . LYS A 1 97 ? -16.805 6.013 18.634 1.00 95.69 97 LYS A N 1
ATOM 752 C CA . LYS A 1 97 ? -17.341 7.295 19.124 1.00 95.69 97 LYS A CA 1
ATOM 753 C C . LYS A 1 97 ? -17.229 8.394 18.063 1.00 95.69 97 LYS A C 1
ATOM 755 O O . LYS A 1 97 ? -18.163 9.177 17.909 1.00 95.69 97 LYS A O 1
ATOM 760 N N . HIS A 1 98 ? -16.128 8.420 17.311 1.00 92.62 98 HIS A N 1
ATOM 761 C CA . HIS A 1 98 ? -15.895 9.370 16.213 1.00 92.62 98 HIS A CA 1
ATOM 762 C C . HIS A 1 98 ? -16.487 8.932 14.867 1.00 92.62 98 HIS A C 1
ATOM 764 O O . HIS A 1 98 ? -16.282 9.596 13.855 1.00 92.62 98 HIS A O 1
ATOM 770 N N . GLY A 1 99 ? -17.284 7.860 14.849 1.00 87.38 99 GLY A N 1
ATOM 771 C CA . GLY A 1 99 ? -18.072 7.467 13.683 1.00 87.38 99 GLY A CA 1
ATOM 772 C C . GLY A 1 99 ? -17.375 6.513 12.718 1.00 87.38 99 GLY A C 1
ATOM 773 O O . GLY A 1 99 ? -17.796 6.443 11.566 1.00 87.38 99 GLY A O 1
ATOM 774 N N . ALA A 1 100 ? -16.352 5.773 13.162 1.00 88.12 100 ALA A N 1
ATOM 775 C CA . ALA A 1 100 ? -15.805 4.660 12.387 1.00 88.12 100 ALA A CA 1
ATOM 776 C C . ALA A 1 100 ? -16.905 3.657 12.007 1.00 88.12 100 ALA A C 1
ATOM 778 O O . ALA A 1 100 ? -17.771 3.306 12.820 1.00 88.12 100 ALA A O 1
ATOM 779 N N . ASP A 1 101 ? -16.861 3.166 10.774 1.00 83.19 101 ASP A N 1
ATOM 780 C CA . ASP A 1 101 ? -17.894 2.299 10.240 1.00 83.19 101 ASP A CA 1
ATOM 781 C C . ASP A 1 101 ? -17.753 0.862 10.757 1.00 83.19 101 ASP A C 1
ATOM 783 O O . ASP A 1 101 ? -16.943 0.056 10.293 1.00 83.19 101 ASP A O 1
ATOM 787 N N . ARG A 1 102 ? -18.619 0.507 11.707 1.00 85.62 102 ARG A N 1
ATOM 788 C CA . ARG A 1 102 ? -18.691 -0.843 12.283 1.00 85.62 102 ARG A CA 1
ATOM 789 C C . ARG A 1 102 ? -19.220 -1.916 11.331 1.00 85.62 102 ARG A C 1
ATOM 791 O O . ARG A 1 102 ? -19.111 -3.099 11.640 1.00 85.62 102 ARG A O 1
ATOM 798 N N . ARG A 1 103 ? -19.818 -1.547 10.191 1.00 79.94 103 ARG A N 1
ATOM 799 C CA . ARG A 1 103 ? -20.373 -2.521 9.226 1.00 79.94 103 ARG A CA 1
ATOM 800 C C . ARG A 1 103 ? -19.300 -3.353 8.539 1.00 79.94 103 ARG A C 1
ATOM 802 O O . ARG A 1 103 ? -19.627 -4.366 7.935 1.00 79.94 103 ARG A O 1
ATOM 809 N N . ILE A 1 104 ? -18.030 -2.985 8.708 1.00 76.38 104 ILE A N 1
ATOM 810 C CA . ILE A 1 104 ? -16.896 -3.825 8.330 1.00 76.38 104 ILE A CA 1
ATOM 811 C C . ILE A 1 104 ? -16.934 -5.218 8.988 1.00 76.38 104 ILE A C 1
ATOM 813 O O . ILE A 1 104 ? -16.371 -6.171 8.443 1.00 76.38 104 ILE A O 1
ATOM 817 N N . PHE A 1 105 ? -17.631 -5.355 10.124 1.00 83.19 105 PHE A N 1
ATOM 818 C CA . PHE A 1 105 ? -17.937 -6.625 10.782 1.00 83.19 105 PHE A CA 1
ATOM 819 C C . PHE A 1 105 ? -19.322 -7.140 10.344 1.00 83.19 105 PHE A C 1
ATOM 821 O O . PHE A 1 105 ? -20.345 -6.488 10.571 1.00 83.19 105 PHE A O 1
ATOM 828 N N . ARG A 1 106 ? -19.377 -8.346 9.756 1.00 70.25 106 ARG A N 1
ATOM 829 C CA . ARG A 1 106 ? -20.580 -8.914 9.103 1.00 70.25 106 ARG A CA 1
ATOM 830 C C . ARG A 1 106 ? -21.816 -9.003 9.997 1.00 70.25 106 ARG A C 1
ATOM 832 O O . ARG A 1 106 ? -22.940 -8.911 9.511 1.00 70.25 106 ARG A O 1
ATOM 839 N N . ASN A 1 107 ? -21.626 -9.169 11.303 1.00 68.44 107 ASN A N 1
ATOM 840 C CA . ASN A 1 107 ? -22.716 -9.454 12.237 1.00 68.44 107 ASN A CA 1
ATOM 841 C C . ASN A 1 107 ? -23.493 -8.210 12.701 1.00 68.44 107 ASN A C 1
ATOM 843 O O . ASN A 1 107 ? -24.322 -8.331 13.598 1.00 68.44 107 ASN A O 1
ATOM 847 N N . ARG A 1 108 ? -23.248 -7.024 12.114 1.00 70.06 108 ARG A N 1
ATOM 848 C CA . ARG A 1 108 ? -23.888 -5.751 12.516 1.00 70.06 108 ARG A CA 1
ATOM 849 C C . ARG A 1 108 ? -23.878 -5.549 14.038 1.00 70.06 108 ARG A C 1
ATOM 851 O O . ARG A 1 108 ? -24.866 -5.099 14.618 1.00 70.06 108 ARG A O 1
ATOM 858 N N . LEU A 1 109 ? -22.763 -5.915 14.667 1.00 84.12 109 LEU A N 1
ATOM 859 C CA . LEU A 1 109 ? -22.571 -5.806 16.109 1.00 84.12 109 LEU A CA 1
ATOM 860 C C . LEU A 1 109 ? -22.782 -4.356 16.557 1.00 84.12 109 LEU A C 1
ATOM 862 O O . LEU A 1 109 ? -22.492 -3.412 15.808 1.00 84.12 109 LEU A O 1
ATOM 866 N N . ARG A 1 110 ? -23.308 -4.169 17.770 1.00 91.06 110 ARG A N 1
ATOM 867 C CA . ARG A 1 110 ? -23.384 -2.830 18.364 1.00 91.06 110 ARG A CA 1
ATOM 868 C C . ARG A 1 110 ? -21.981 -2.382 18.765 1.00 91.06 110 ARG A C 1
ATOM 870 O O . ARG A 1 110 ? -21.079 -3.206 18.903 1.00 91.06 110 ARG A O 1
ATOM 877 N N . ASN A 1 111 ? -21.799 -1.077 18.953 1.00 92.81 111 ASN A N 1
ATOM 878 C CA . ASN A 1 111 ? -20.492 -0.529 19.325 1.00 92.81 111 ASN A CA 1
ATOM 879 C C . ASN A 1 111 ? -19.987 -1.158 20.627 1.00 92.81 111 ASN A C 1
ATOM 881 O O . ASN A 1 111 ? -18.826 -1.541 20.716 1.00 92.81 111 ASN A O 1
ATOM 885 N N . GLU A 1 112 ? -20.885 -1.317 21.597 1.00 93.56 112 GLU A N 1
ATOM 886 C CA . GLU A 1 112 ? -20.587 -1.888 22.907 1.00 93.56 112 GLU A CA 1
ATOM 887 C C . GLU A 1 112 ? -20.152 -3.350 22.781 1.00 93.56 112 GLU A C 1
ATOM 889 O O . GLU A 1 112 ? -19.169 -3.752 23.392 1.00 93.56 112 GLU A O 1
ATOM 894 N N . ASP A 1 113 ? -20.825 -4.126 21.925 1.00 94.38 113 ASP A N 1
ATOM 895 C CA . ASP A 1 113 ? -20.504 -5.540 21.723 1.00 94.38 113 ASP A CA 1
ATOM 896 C C . ASP A 1 113 ? -19.098 -5.706 21.110 1.00 94.38 113 ASP A C 1
ATOM 898 O O . ASP A 1 113 ? -18.356 -6.604 21.502 1.00 94.38 113 ASP A O 1
ATOM 902 N N . ILE A 1 114 ? -18.704 -4.817 20.186 1.00 93.88 114 ILE A N 1
ATOM 903 C CA . ILE A 1 114 ? -17.359 -4.817 19.586 1.00 93.88 114 ILE A CA 1
ATOM 904 C C . ILE A 1 114 ? -16.302 -4.509 20.649 1.00 93.88 114 ILE A C 1
ATOM 906 O O . ILE A 1 114 ? -15.321 -5.242 20.755 1.00 93.88 114 ILE A O 1
ATOM 910 N N . VAL A 1 115 ? -16.504 -3.459 21.453 1.00 96.00 115 VAL A N 1
ATOM 911 C CA . VAL A 1 115 ? -15.567 -3.077 22.523 1.00 96.00 115 VAL A CA 1
ATOM 912 C C . VAL A 1 115 ? -15.427 -4.212 23.538 1.00 96.00 115 VAL A C 1
ATOM 914 O O . VAL A 1 115 ? -14.313 -4.656 23.801 1.00 96.00 115 VAL A O 1
ATOM 917 N N . THR A 1 116 ? -16.543 -4.763 24.024 1.00 96.31 116 THR A N 1
ATOM 918 C CA . THR A 1 116 ? -16.541 -5.875 24.984 1.00 96.31 116 THR A CA 1
ATOM 919 C C . THR A 1 116 ? -15.851 -7.122 24.433 1.00 96.31 116 THR A C 1
ATOM 921 O O . THR A 1 116 ? -15.143 -7.806 25.167 1.00 96.31 116 THR A O 1
ATOM 924 N N . MET A 1 117 ? -16.014 -7.440 23.146 1.00 95.25 117 MET A N 1
ATOM 925 C CA . MET A 1 117 ? -15.291 -8.563 22.543 1.00 95.25 117 MET A CA 1
ATOM 926 C C . MET A 1 117 ? -13.774 -8.336 22.540 1.00 95.25 117 MET A C 1
ATOM 928 O O . MET A 1 117 ? -13.035 -9.282 22.806 1.00 95.25 117 MET A O 1
ATOM 932 N N . VAL A 1 118 ? -13.301 -7.111 22.297 1.00 95.31 118 VAL A N 1
ATOM 933 C CA . VAL A 1 118 ? -11.866 -6.783 22.372 1.00 95.31 118 VAL A CA 1
ATOM 934 C C . VAL A 1 118 ? -11.361 -6.855 23.815 1.00 95.31 118 VAL A C 1
ATOM 936 O O . VAL A 1 118 ? -10.339 -7.485 24.060 1.00 95.31 118 VAL A O 1
ATOM 939 N N . GLU A 1 119 ? -12.103 -6.313 24.787 1.00 95.19 119 GLU A N 1
ATOM 940 C CA . GLU A 1 119 ? -11.769 -6.412 26.222 1.00 95.19 119 GLU A CA 1
ATOM 941 C C . GLU A 1 119 ? -11.680 -7.866 26.711 1.00 95.19 119 GLU A C 1
ATOM 943 O O . GLU A 1 119 ? -10.882 -8.195 27.585 1.00 95.19 119 GLU A O 1
ATOM 948 N N . GLN A 1 120 ? -12.492 -8.754 26.132 1.00 94.94 120 GLN A N 1
ATOM 949 C CA . GLN A 1 120 ? -12.485 -10.190 26.415 1.00 94.94 120 GLN A CA 1
ATOM 950 C C . GLN A 1 120 ? -11.374 -10.959 25.675 1.00 94.94 120 GLN A C 1
ATOM 952 O O . GLN A 1 120 ? -11.325 -12.185 25.788 1.00 94.94 120 GLN A O 1
ATOM 957 N N . GLY A 1 121 ? -10.520 -10.291 24.890 1.00 92.69 121 GLY A N 1
ATOM 958 C CA . GLY A 1 121 ? -9.487 -10.940 24.072 1.00 92.69 121 GLY A CA 1
ATOM 959 C C . GLY A 1 121 ? -10.051 -11.756 22.902 1.00 92.69 121 GLY A C 1
ATOM 960 O O . GLY A 1 121 ? -9.412 -12.682 22.412 1.00 92.69 121 GLY A O 1
ATOM 961 N N . ARG A 1 122 ? -11.275 -11.453 22.447 1.00 92.69 122 ARG A N 1
ATOM 962 C CA . ARG A 1 122 ? -11.957 -12.132 21.326 1.00 92.69 122 ARG A CA 1
ATOM 963 C C . ARG A 1 122 ? -11.775 -11.388 20.000 1.00 92.69 122 ARG A C 1
ATOM 965 O O . ARG A 1 122 ? -12.618 -11.478 19.104 1.00 92.69 122 ARG A O 1
ATOM 972 N N . SER A 1 123 ? -10.668 -10.665 19.856 1.00 90.06 123 SER A N 1
ATOM 973 C CA . SER A 1 123 ? -10.331 -9.912 18.646 1.00 90.06 123 SER A CA 1
ATOM 974 C C . SER A 1 123 ? -10.237 -10.809 17.412 1.00 90.06 123 SER A C 1
ATOM 976 O O . SER A 1 123 ? -10.733 -10.431 16.355 1.00 90.06 123 SER A O 1
ATOM 978 N N . ASP A 1 124 ? -9.709 -12.028 17.536 1.00 85.81 124 ASP A N 1
ATOM 979 C CA . ASP A 1 124 ? -9.625 -12.982 16.420 1.00 85.81 124 ASP A CA 1
ATOM 980 C C . ASP A 1 124 ? -10.998 -13.370 15.853 1.00 85.81 124 ASP A C 1
ATOM 982 O O . ASP A 1 124 ? -11.160 -13.517 14.641 1.00 85.81 124 ASP A O 1
ATOM 986 N N . GLU A 1 125 ? -12.014 -13.495 16.710 1.00 88.12 125 GLU A N 1
ATOM 987 C CA . GLU A 1 125 ? -13.387 -13.792 16.293 1.00 88.12 125 GLU A CA 1
ATOM 988 C C . GLU A 1 125 ? -14.003 -12.602 15.546 1.00 88.12 125 GLU A C 1
ATOM 990 O O . GLU A 1 125 ? -14.614 -12.773 14.486 1.00 88.12 125 GLU A O 1
ATOM 995 N N . LEU A 1 126 ? -13.775 -11.382 16.050 1.00 87.62 126 LEU A N 1
ATOM 996 C CA . LEU A 1 126 ? -14.158 -10.148 15.365 1.00 87.62 126 LEU A CA 1
ATOM 997 C C . LEU A 1 126 ? -13.473 -10.039 14.001 1.00 87.62 126 LEU A C 1
ATOM 999 O O . LEU A 1 126 ? -14.146 -9.809 12.995 1.00 87.62 126 LEU A O 1
ATOM 1003 N N . LEU A 1 127 ? -12.160 -10.257 13.941 1.00 85.56 127 LEU A N 1
ATOM 1004 C CA . LEU A 1 127 ? -11.384 -10.216 12.705 1.00 85.56 127 LEU A CA 1
ATOM 1005 C C . LEU A 1 127 ? -11.833 -11.300 11.721 1.00 85.56 127 LEU A C 1
ATOM 1007 O O . LEU A 1 127 ? -11.960 -11.016 10.531 1.00 85.56 127 LEU A O 1
ATOM 1011 N N . ALA A 1 128 ? -12.161 -12.507 12.182 1.00 82.19 128 ALA A N 1
ATOM 1012 C CA . ALA A 1 128 ? -12.730 -13.557 11.337 1.00 82.19 128 ALA A CA 1
ATOM 1013 C C . ALA A 1 128 ? -14.115 -13.180 10.778 1.00 82.19 128 ALA A C 1
ATOM 1015 O O . ALA A 1 128 ? -14.462 -13.583 9.665 1.00 82.19 128 ALA A O 1
ATOM 1016 N N . SER A 1 129 ? -14.886 -12.383 11.526 1.00 80.88 129 SER A N 1
ATOM 1017 C CA . SER A 1 129 ? -16.199 -11.873 11.113 1.00 80.88 129 SER A CA 1
ATOM 1018 C C . SER A 1 129 ? -16.135 -10.681 10.153 1.00 80.88 129 SER A C 1
ATOM 1020 O O . SER A 1 129 ? -17.162 -10.310 9.579 1.00 80.88 129 SER A O 1
ATOM 1022 N N . THR A 1 130 ? -14.961 -10.073 9.958 1.00 74.75 130 THR A N 1
ATOM 1023 C CA . THR A 1 130 ? -14.809 -8.997 8.973 1.00 74.75 130 THR A CA 1
ATOM 1024 C C . THR A 1 130 ? -15.117 -9.512 7.569 1.00 74.75 130 THR A C 1
ATOM 1026 O O . THR A 1 130 ? -14.808 -10.657 7.226 1.00 74.75 130 THR A O 1
ATOM 1029 N N . GLU A 1 131 ? -15.696 -8.675 6.705 1.00 58.72 131 GLU A N 1
ATOM 1030 C CA . GLU A 1 131 ? -15.945 -9.069 5.308 1.00 58.72 131 GLU A CA 1
ATOM 1031 C C . GLU A 1 131 ? -14.676 -9.443 4.536 1.00 58.72 131 GLU A C 1
ATOM 1033 O O . GLU A 1 131 ? -14.744 -10.192 3.558 1.00 58.72 131 GLU A O 1
ATOM 1038 N N . THR A 1 132 ? -13.515 -9.030 5.044 1.00 55.94 132 THR A N 1
ATOM 1039 C CA . THR A 1 132 ? -12.190 -9.453 4.588 1.00 55.94 132 THR A CA 1
ATOM 1040 C C . THR A 1 132 ? -11.868 -10.931 4.837 1.00 55.94 132 THR A C 1
ATOM 1042 O O . THR A 1 132 ? -10.919 -11.439 4.239 1.00 55.94 132 THR A O 1
ATOM 1045 N N . GLY A 1 133 ? -12.668 -11.642 5.643 1.00 42.78 133 GLY A N 1
ATOM 1046 C CA . GLY A 1 133 ? -12.786 -13.100 5.677 1.00 42.78 133 GLY A CA 1
ATOM 1047 C C . GLY A 1 133 ? -11.470 -13.862 5.573 1.00 42.78 133 GLY A C 1
ATOM 1048 O O . GLY A 1 133 ? -11.341 -14.684 4.669 1.00 42.78 133 GLY A O 1
ATOM 1049 N N . GLY A 1 134 ? -10.489 -13.558 6.434 1.00 43.16 134 GLY A N 1
ATOM 1050 C CA . GLY A 1 134 ? -9.253 -14.336 6.625 1.00 43.16 134 GLY A CA 1
ATOM 1051 C C . GLY A 1 134 ? -8.425 -14.654 5.370 1.00 43.16 134 GLY A C 1
ATOM 1052 O O . GLY A 1 134 ? -7.500 -15.461 5.426 1.00 43.16 134 GLY A O 1
ATOM 1053 N N . LYS A 1 135 ? -8.745 -14.067 4.216 1.00 44.19 135 LYS A N 1
ATOM 1054 C CA . LYS A 1 135 ? -8.066 -14.307 2.950 1.00 44.19 135 LYS A CA 1
ATOM 1055 C C . LYS A 1 135 ? -7.447 -12.987 2.536 1.00 44.19 135 LYS A C 1
ATOM 1057 O O . LYS A 1 135 ? -8.155 -12.087 2.098 1.00 44.19 135 LYS A O 1
ATOM 1062 N N . GLU A 1 136 ? -6.118 -12.942 2.509 1.00 44.94 136 GLU A N 1
ATOM 1063 C CA . GLU A 1 136 ? -5.292 -11.941 1.801 1.00 44.94 136 GLU A CA 1
ATOM 1064 C C . GLU A 1 136 ? -5.687 -11.718 0.310 1.00 44.94 136 GLU A C 1
ATOM 1066 O O . GLU A 1 136 ? -5.021 -10.990 -0.418 1.00 44.94 136 GLU A O 1
ATOM 1071 N N . ASN A 1 137 ? -6.752 -12.359 -0.184 1.00 42.84 137 ASN A N 1
ATOM 1072 C CA . ASN A 1 137 ? -7.248 -12.331 -1.554 1.00 42.84 137 ASN A CA 1
ATOM 1073 C C . ASN A 1 137 ? -8.588 -11.593 -1.723 1.00 42.84 137 ASN A C 1
ATOM 1075 O O . ASN A 1 137 ? -9.205 -11.763 -2.776 1.00 42.84 137 ASN A O 1
ATOM 1079 N N . SER A 1 138 ? -9.074 -10.812 -0.749 1.00 48.22 138 SER A N 1
ATOM 1080 C CA . SER A 1 138 ? -10.240 -9.957 -1.023 1.00 48.22 138 SER A CA 1
ATOM 1081 C C . SER A 1 138 ? -9.916 -8.996 -2.181 1.00 48.22 138 SER A C 1
ATOM 1083 O O . SER A 1 138 ? -8.781 -8.524 -2.318 1.00 48.22 138 SER A O 1
ATOM 1085 N N . GLU A 1 139 ? -10.891 -8.732 -3.058 1.00 43.47 139 GLU A N 1
ATOM 1086 C CA . GLU A 1 139 ? -10.709 -7.815 -4.195 1.00 43.47 139 GLU A CA 1
ATOM 1087 C C . GLU A 1 139 ? -10.238 -6.433 -3.743 1.00 43.47 139 GLU A C 1
ATOM 1089 O O . GLU A 1 139 ? -9.443 -5.805 -4.433 1.00 43.47 139 GLU A O 1
ATOM 1094 N N . PHE A 1 140 ? -10.626 -6.011 -2.539 1.00 45.53 140 PHE A N 1
ATOM 1095 C CA . PHE A 1 140 ? -10.140 -4.791 -1.907 1.00 45.53 140 PHE A CA 1
ATOM 1096 C C . PHE A 1 140 ? -8.620 -4.796 -1.675 1.00 45.53 140 PHE A C 1
ATOM 1098 O O . PHE A 1 140 ? -7.935 -3.846 -2.061 1.00 45.53 140 PHE A O 1
ATOM 1105 N N . PHE A 1 141 ? -8.058 -5.868 -1.099 1.00 48.31 141 PHE A N 1
ATOM 1106 C CA . PHE A 1 141 ? -6.606 -5.977 -0.923 1.00 48.31 141 PHE A CA 1
ATOM 1107 C C . PHE A 1 141 ? -5.881 -6.064 -2.258 1.00 48.31 141 PHE A C 1
ATOM 1109 O O . PHE A 1 141 ? -4.803 -5.499 -2.402 1.00 48.31 141 PHE A O 1
ATOM 1116 N N . ARG A 1 142 ? -6.480 -6.707 -3.264 1.00 46.88 142 ARG A N 1
ATOM 1117 C CA . ARG A 1 142 ? -5.932 -6.699 -4.624 1.00 46.88 142 ARG A CA 1
ATOM 1118 C C . ARG A 1 142 ? -5.984 -5.320 -5.267 1.00 46.88 142 ARG A C 1
ATOM 1120 O O . ARG A 1 142 ? -5.007 -4.955 -5.903 1.00 46.88 142 ARG A O 1
ATOM 1127 N N . ALA A 1 143 ? -7.059 -4.559 -5.089 1.00 45.06 143 ALA A N 1
ATOM 1128 C CA . ALA A 1 143 ? -7.224 -3.225 -5.656 1.00 45.06 143 ALA A CA 1
ATOM 1129 C C . ALA A 1 143 ? -6.271 -2.215 -4.996 1.00 45.06 143 ALA A C 1
ATOM 1131 O O . ALA A 1 143 ? -5.492 -1.559 -5.688 1.00 45.06 143 ALA A O 1
ATOM 1132 N N . SER A 1 144 ? -6.226 -2.176 -3.662 1.00 45.81 144 SER A N 1
ATOM 1133 C CA . SER A 1 144 ? -5.293 -1.332 -2.900 1.00 45.81 144 SER A CA 1
ATOM 1134 C C . SER A 1 144 ? -3.829 -1.738 -3.123 1.00 45.81 144 SER A C 1
ATOM 1136 O O . SER A 1 144 ? -2.972 -0.882 -3.351 1.00 45.81 144 SER A O 1
ATOM 1138 N N . ALA A 1 145 ? -3.520 -3.041 -3.162 1.00 44.22 145 ALA A N 1
ATOM 1139 C CA . ALA A 1 145 ? -2.187 -3.518 -3.527 1.00 44.22 145 ALA A CA 1
ATOM 1140 C C . ALA A 1 145 ? -1.848 -3.237 -4.996 1.00 44.22 145 ALA A C 1
ATOM 1142 O O . ALA A 1 145 ? -0.695 -2.929 -5.281 1.00 44.22 145 ALA A O 1
ATOM 1143 N N . SER A 1 146 ? -2.814 -3.297 -5.919 1.00 45.44 146 SER A N 1
ATOM 1144 C CA . SER A 1 146 ? -2.587 -2.976 -7.333 1.00 45.44 146 SER A CA 1
ATOM 1145 C C . SER A 1 146 ? -2.298 -1.499 -7.541 1.00 45.44 146 SER A C 1
ATOM 1147 O O . SER A 1 146 ? -1.435 -1.181 -8.347 1.00 45.44 146 SER A O 1
ATOM 1149 N N . HIS A 1 147 ? -2.921 -0.611 -6.762 1.00 46.38 147 HIS A N 1
ATOM 1150 C CA . HIS A 1 147 ? -2.640 0.819 -6.825 1.00 46.38 147 HIS A CA 1
ATOM 1151 C C . HIS A 1 147 ? -1.279 1.148 -6.193 1.00 46.38 147 HIS A C 1
ATOM 1153 O O . HIS A 1 147 ? -0.515 1.938 -6.746 1.00 46.38 147 HIS A O 1
ATOM 1159 N N . ARG A 1 148 ? -0.913 0.482 -5.083 1.00 48.84 148 ARG A N 1
ATOM 1160 C CA . ARG A 1 148 ? 0.457 0.535 -4.537 1.00 48.84 148 ARG A CA 1
ATOM 1161 C C . ARG A 1 148 ? 1.486 0.001 -5.523 1.00 48.84 148 ARG A C 1
ATOM 1163 O O . ARG A 1 148 ? 2.588 0.537 -5.595 1.00 48.84 148 ARG A O 1
ATOM 1170 N N . GLU A 1 149 ? 1.171 -1.079 -6.234 1.00 52.38 149 GLU A N 1
ATOM 1171 C CA . GLU A 1 149 ? 2.060 -1.641 -7.247 1.00 52.38 149 GLU A CA 1
ATOM 1172 C C . GLU A 1 149 ? 2.157 -0.697 -8.448 1.00 52.38 149 GLU A C 1
ATOM 1174 O O . GLU A 1 149 ? 3.265 -0.476 -8.914 1.00 52.38 149 GLU A O 1
ATOM 1179 N N . ASP A 1 150 ? 1.066 -0.054 -8.869 1.00 51.53 150 ASP A N 1
ATOM 1180 C CA . ASP A 1 150 ? 1.057 0.911 -9.972 1.00 51.53 150 ASP A CA 1
ATOM 1181 C C . ASP A 1 150 ? 1.826 2.195 -9.636 1.00 51.53 150 ASP A C 1
ATOM 1183 O O . ASP A 1 150 ? 2.734 2.570 -10.372 1.00 51.53 150 ASP A O 1
ATOM 1187 N N . GLN A 1 151 ? 1.589 2.815 -8.476 1.00 55.84 151 GLN A N 1
ATOM 1188 C CA . GLN A 1 151 ? 2.376 3.972 -8.033 1.00 55.84 151 GLN A CA 1
ATOM 1189 C C . GLN A 1 151 ? 3.845 3.614 -7.798 1.00 55.84 151 GLN A C 1
ATOM 1191 O O . GLN A 1 151 ? 4.726 4.352 -8.234 1.00 55.84 151 GLN A O 1
ATOM 1196 N N . ARG A 1 152 ? 4.153 2.465 -7.172 1.00 59.19 152 ARG A N 1
ATOM 1197 C CA . ARG A 1 152 ? 5.550 2.013 -7.044 1.00 59.19 152 ARG A CA 1
ATOM 1198 C C . ARG A 1 152 ? 6.184 1.796 -8.402 1.00 59.19 152 ARG A C 1
ATOM 1200 O O . ARG A 1 152 ? 7.328 2.197 -8.576 1.00 59.19 152 ARG A O 1
ATOM 1207 N N . VAL A 1 153 ? 5.470 1.189 -9.345 1.00 56.19 153 VAL A N 1
ATOM 1208 C CA . VAL A 1 153 ? 5.946 1.012 -10.716 1.00 56.19 153 VAL A CA 1
ATOM 1209 C C . VAL A 1 153 ? 6.160 2.374 -11.359 1.00 56.19 153 VAL A C 1
ATOM 1211 O O . VAL A 1 153 ? 7.224 2.578 -11.916 1.00 56.19 153 VAL A O 1
ATOM 1214 N N . ARG A 1 154 ? 5.251 3.339 -11.221 1.00 58.00 154 ARG A N 1
ATOM 1215 C CA . ARG A 1 154 ? 5.384 4.683 -11.801 1.00 58.00 154 ARG A CA 1
ATOM 1216 C C . ARG A 1 154 ? 6.588 5.437 -11.234 1.00 58.00 154 ARG A C 1
ATOM 1218 O O . ARG A 1 154 ? 7.400 5.954 -11.998 1.00 58.00 154 ARG A O 1
ATOM 1225 N N . THR A 1 155 ? 6.770 5.420 -9.915 1.00 65.06 155 THR A N 1
ATOM 1226 C CA . THR A 1 155 ? 7.906 6.063 -9.241 1.00 65.06 155 THR A CA 1
ATOM 1227 C C . THR A 1 155 ? 9.220 5.340 -9.530 1.00 65.06 155 THR A C 1
ATOM 1229 O O . THR A 1 155 ? 10.234 5.989 -9.766 1.00 65.06 155 THR A O 1
ATOM 1232 N N . GLN A 1 156 ? 9.233 4.004 -9.566 1.00 61.81 156 GLN A N 1
ATOM 1233 C CA . GLN A 1 156 ? 10.417 3.232 -9.956 1.00 61.81 156 GLN A CA 1
ATOM 1234 C C . GLN A 1 156 ? 10.763 3.453 -11.428 1.00 61.81 156 GLN A C 1
ATOM 1236 O O . GLN A 1 156 ? 11.925 3.685 -11.745 1.00 61.81 156 GLN A O 1
ATOM 1241 N N . VAL A 1 157 ? 9.772 3.436 -12.319 1.00 58.09 157 VAL A N 1
ATOM 1242 C CA . VAL A 1 157 ? 9.950 3.723 -13.743 1.00 58.09 157 VAL A CA 1
ATOM 1243 C C . VAL A 1 157 ? 10.537 5.113 -13.902 1.00 58.09 157 VAL A C 1
ATOM 1245 O O . VAL A 1 157 ? 11.567 5.220 -14.539 1.00 58.09 157 VAL A O 1
ATOM 1248 N N . LEU A 1 158 ? 10.003 6.157 -13.264 1.00 61.25 158 LEU A N 1
ATOM 1249 C CA . LEU A 1 158 ? 10.597 7.498 -13.347 1.00 61.25 158 LEU A CA 1
ATOM 1250 C C . LEU A 1 158 ? 12.021 7.548 -12.770 1.00 61.25 158 LEU A C 1
ATOM 1252 O O . LEU A 1 158 ? 12.919 8.122 -13.388 1.00 61.25 158 LEU A O 1
ATOM 1256 N N . ARG A 1 159 ? 12.255 6.897 -11.624 1.00 69.00 159 ARG A N 1
ATOM 1257 C CA . ARG A 1 159 ? 13.558 6.885 -10.943 1.00 69.00 159 ARG A CA 1
ATOM 1258 C C . ARG A 1 159 ? 14.644 6.143 -11.721 1.00 69.00 159 ARG A C 1
ATOM 1260 O O . ARG A 1 159 ? 15.811 6.486 -11.568 1.00 69.00 159 ARG A O 1
ATOM 1267 N N . TYR A 1 160 ? 14.288 5.143 -12.526 1.00 67.81 160 TYR A N 1
ATOM 1268 C CA . TYR A 1 160 ? 15.247 4.354 -13.309 1.00 67.81 160 TYR A CA 1
ATOM 1269 C C . TYR A 1 160 ? 15.275 4.730 -14.794 1.00 67.81 160 TYR A C 1
ATOM 1271 O O . TYR A 1 160 ? 16.339 4.665 -15.407 1.00 67.81 160 TYR A O 1
ATOM 1279 N N . ALA A 1 161 ? 14.153 5.163 -15.368 1.00 63.53 161 ALA A N 1
ATOM 1280 C CA . ALA A 1 161 ? 14.074 5.575 -16.764 1.00 63.53 161 ALA A CA 1
ATOM 1281 C C . ALA A 1 161 ? 14.853 6.865 -16.998 1.00 63.53 161 ALA A C 1
ATOM 1283 O O . ALA A 1 161 ? 15.618 6.914 -17.948 1.00 63.53 161 ALA A O 1
ATOM 1284 N N . LEU A 1 162 ? 14.742 7.875 -16.123 1.00 69.12 162 LEU A N 1
ATOM 1285 C CA . LEU A 1 162 ? 15.438 9.146 -16.342 1.00 69.12 162 LEU A CA 1
ATOM 1286 C C . LEU A 1 162 ? 16.976 8.986 -16.334 1.00 69.12 162 LEU A C 1
ATOM 1288 O O . LEU A 1 162 ? 17.608 9.399 -17.307 1.00 69.12 162 LEU A O 1
ATOM 1292 N N . PRO A 1 163 ? 17.607 8.327 -15.335 1.00 75.06 163 PRO A N 1
ATOM 1293 C CA . PRO A 1 163 ? 19.048 8.072 -15.379 1.00 75.06 163 PRO A CA 1
ATOM 1294 C C . PRO A 1 163 ? 19.446 7.128 -16.515 1.00 75.06 163 PRO A C 1
ATOM 1296 O O . PRO A 1 163 ? 20.485 7.333 -17.135 1.00 75.06 163 PRO A O 1
ATOM 1299 N N . GLY A 1 164 ? 18.619 6.118 -16.815 1.00 71.94 164 GLY A N 1
ATOM 1300 C CA . GLY A 1 164 ? 18.852 5.201 -17.931 1.00 71.94 164 GLY A CA 1
ATOM 1301 C C . GLY A 1 164 ? 18.874 5.925 -19.279 1.00 71.94 164 GLY A C 1
ATOM 1302 O O . GLY A 1 164 ? 19.800 5.735 -20.060 1.00 71.94 164 GLY A O 1
ATOM 1303 N N . SER A 1 165 ? 17.911 6.814 -19.526 1.00 67.81 165 SER A N 1
ATOM 1304 C CA . SER A 1 165 ? 17.846 7.646 -20.729 1.00 67.81 165 SER A CA 1
ATOM 1305 C C . SER A 1 165 ? 19.017 8.624 -20.824 1.00 67.81 165 SER A C 1
ATOM 1307 O O . SER A 1 165 ? 19.587 8.772 -21.900 1.00 67.81 165 SER A O 1
ATOM 1309 N N . LEU A 1 166 ? 19.422 9.256 -19.718 1.00 75.19 166 LEU A N 1
ATOM 1310 C CA . LEU A 1 166 ? 20.589 10.147 -19.704 1.00 75.19 166 LEU A CA 1
ATOM 1311 C C . LEU A 1 166 ? 21.890 9.397 -20.002 1.00 75.19 166 LEU A C 1
ATOM 1313 O O . LEU A 1 166 ? 22.707 9.884 -20.781 1.00 75.19 166 LEU A O 1
ATOM 1317 N N . LEU A 1 167 ? 22.067 8.204 -19.430 1.00 78.44 167 LEU A N 1
ATOM 1318 C CA . LEU A 1 167 ? 23.230 7.360 -19.696 1.00 78.44 167 LEU A CA 1
ATOM 1319 C C . LEU A 1 167 ? 23.268 6.903 -21.159 1.00 78.44 167 LEU A C 1
ATOM 1321 O O . LEU A 1 167 ? 24.332 6.921 -21.768 1.00 78.44 167 LEU A O 1
ATOM 1325 N N . LEU A 1 168 ? 22.114 6.560 -21.740 1.00 70.19 168 LEU A N 1
ATOM 1326 C CA . LEU A 1 168 ? 21.993 6.231 -23.161 1.00 70.19 168 LEU A CA 1
ATOM 1327 C C . LEU A 1 168 ? 22.398 7.408 -24.055 1.00 70.19 168 LEU A C 1
ATOM 1329 O O . LEU A 1 168 ? 23.240 7.241 -24.936 1.00 70.19 168 LEU A O 1
ATOM 1333 N N . ILE A 1 169 ? 21.860 8.604 -23.796 1.00 73.31 169 ILE A N 1
ATOM 1334 C CA . ILE A 1 169 ? 22.204 9.821 -24.546 1.00 73.31 169 ILE A CA 1
ATOM 1335 C C . ILE A 1 169 ? 23.702 10.119 -24.423 1.00 73.31 169 ILE A C 1
ATOM 1337 O O . ILE A 1 169 ? 24.356 10.361 -25.433 1.00 73.31 169 ILE A O 1
ATOM 1341 N N . ALA A 1 170 ? 24.263 10.047 -23.213 1.00 78.06 170 ALA A N 1
ATOM 1342 C CA . ALA A 1 170 ? 25.691 10.249 -22.993 1.00 78.06 170 ALA A CA 1
ATOM 1343 C C . ALA A 1 170 ? 26.526 9.208 -23.754 1.00 78.06 170 ALA A C 1
ATOM 1345 O O . ALA A 1 170 ? 27.446 9.579 -24.476 1.00 78.06 170 ALA A O 1
ATOM 1346 N N . SER A 1 171 ? 26.173 7.922 -23.661 1.00 75.94 171 SER A N 1
ATOM 1347 C CA . SER A 1 171 ? 26.897 6.853 -24.358 1.00 75.94 171 SER A CA 1
ATOM 1348 C C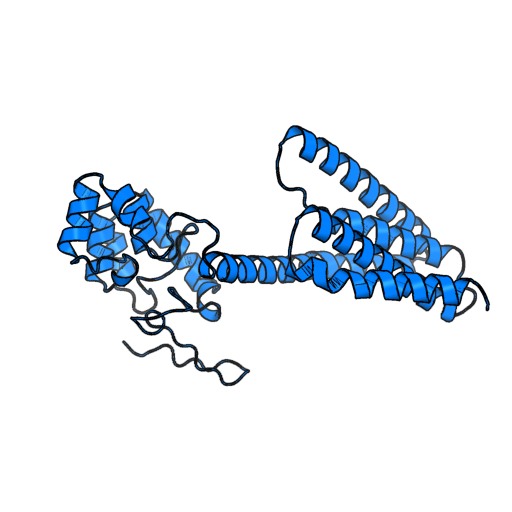 . SER A 1 171 ? 26.923 7.059 -25.872 1.00 75.94 171 SER A C 1
ATOM 1350 O O . SER A 1 171 ? 27.955 6.841 -26.500 1.00 75.94 171 SER A O 1
ATOM 1352 N N . TYR A 1 172 ? 25.825 7.563 -26.440 1.00 73.38 172 TYR A N 1
ATOM 1353 C CA . TYR A 1 172 ? 25.735 7.909 -27.852 1.00 73.38 172 TYR A CA 1
ATOM 1354 C C . TYR A 1 172 ? 26.608 9.117 -28.208 1.00 73.38 172 TYR A C 1
ATOM 1356 O O . TYR A 1 172 ? 27.401 9.043 -29.142 1.00 73.38 172 TYR A O 1
ATOM 1364 N N . VAL A 1 173 ? 26.518 10.208 -27.440 1.00 74.94 173 VAL A N 1
ATOM 1365 C CA . VAL A 1 173 ? 27.295 11.440 -27.676 1.00 74.94 173 VAL A CA 1
ATOM 1366 C C . VAL A 1 173 ? 28.803 11.196 -27.580 1.00 74.94 173 VAL A C 1
ATOM 1368 O O . VAL A 1 173 ? 29.564 11.774 -28.351 1.00 74.94 173 VAL A O 1
ATOM 1371 N N . PHE A 1 174 ? 29.239 10.337 -26.659 1.00 88.31 174 PHE A N 1
ATOM 1372 C CA . PHE A 1 174 ? 30.654 10.022 -26.457 1.00 88.31 174 PHE A CA 1
ATOM 1373 C C . PHE A 1 174 ? 31.158 8.848 -27.308 1.00 88.31 174 PHE A C 1
ATOM 1375 O O . PHE A 1 174 ? 32.339 8.523 -27.229 1.00 88.31 174 PHE A O 1
ATOM 1382 N N . GLY A 1 175 ? 30.298 8.217 -28.115 1.00 85.62 175 GLY A N 1
ATOM 1383 C CA . GLY A 1 175 ? 30.686 7.090 -28.967 1.00 85.62 175 GLY A CA 1
ATOM 1384 C C . GLY A 1 175 ? 31.055 5.816 -28.199 1.00 85.62 175 GLY A C 1
ATOM 1385 O O . GLY A 1 175 ? 31.825 5.017 -28.710 1.00 85.62 175 GLY A O 1
ATOM 1386 N N . VAL A 1 176 ? 30.511 5.625 -26.992 1.00 90.56 176 VAL A N 1
ATOM 1387 C CA . VAL A 1 176 ? 30.782 4.476 -26.098 1.00 90.56 176 VAL A CA 1
ATOM 1388 C C . VAL A 1 176 ? 29.554 3.570 -25.920 1.00 90.56 176 VAL A C 1
ATOM 1390 O O . VAL A 1 176 ? 29.291 3.012 -24.848 1.00 90.56 176 VAL A O 1
ATOM 1393 N N . VAL A 1 177 ? 28.709 3.498 -26.953 1.00 82.88 177 VAL A N 1
ATOM 1394 C CA . VAL A 1 177 ? 27.438 2.749 -26.930 1.00 82.88 177 VAL A CA 1
ATOM 1395 C C . VAL A 1 177 ? 27.684 1.253 -26.741 1.00 82.88 177 VAL A C 1
ATOM 1397 O O . VAL A 1 177 ? 26.955 0.604 -25.990 1.00 82.88 177 VAL A O 1
ATOM 1400 N N . GLU A 1 178 ? 28.722 0.712 -27.379 1.00 84.12 178 GLU A N 1
ATOM 1401 C CA . GLU A 1 178 ? 29.051 -0.711 -27.318 1.00 84.12 178 GLU A CA 1
ATOM 1402 C C . GLU A 1 178 ? 29.496 -1.120 -25.911 1.00 84.12 178 GLU A C 1
ATOM 1404 O O . GLU A 1 178 ? 28.926 -2.040 -25.324 1.00 84.12 178 GLU A O 1
ATOM 1409 N N . GLU A 1 179 ? 30.439 -0.386 -25.321 1.00 88.88 179 GLU A N 1
ATOM 1410 C CA . GLU A 1 179 ? 30.958 -0.626 -23.973 1.00 88.88 179 GLU A CA 1
ATOM 1411 C C . GLU A 1 179 ? 29.852 -0.484 -22.927 1.00 88.88 179 GLU A C 1
ATOM 1413 O O . GLU A 1 179 ? 29.747 -1.292 -21.998 1.00 88.88 179 GLU A O 1
ATOM 1418 N N . THR A 1 180 ? 28.974 0.508 -23.112 1.00 84.56 180 THR A N 1
ATOM 1419 C CA . THR A 1 180 ? 27.783 0.687 -22.276 1.00 84.56 180 THR A CA 1
ATOM 1420 C C . THR A 1 180 ? 26.857 -0.524 -22.403 1.00 84.56 180 THR A C 1
ATOM 1422 O O . THR A 1 180 ? 26.391 -1.058 -21.394 1.00 84.56 180 THR A O 1
ATOM 1425 N N . GLY A 1 181 ? 26.636 -1.025 -23.619 1.00 84.69 181 GLY A N 1
ATOM 1426 C CA . GLY A 1 181 ? 25.851 -2.230 -23.864 1.00 84.69 181 GLY A CA 1
ATOM 1427 C C . GLY A 1 181 ? 26.420 -3.476 -23.191 1.00 84.69 181 GLY A C 1
ATOM 1428 O O . GLY A 1 181 ? 25.694 -4.177 -22.480 1.00 84.69 181 GLY A O 1
ATOM 1429 N N . VAL A 1 182 ? 27.724 -3.722 -23.343 1.00 86.62 182 VAL A N 1
ATOM 1430 C CA . VAL A 1 182 ? 28.416 -4.852 -22.702 1.00 86.62 182 VAL A CA 1
ATOM 1431 C C . VAL A 1 182 ? 28.277 -4.766 -21.182 1.00 86.62 182 VAL A C 1
ATOM 1433 O O . VAL A 1 182 ? 27.961 -5.767 -20.531 1.00 86.62 182 VAL A O 1
ATOM 1436 N N . PHE A 1 183 ? 28.437 -3.571 -20.607 1.00 90.25 183 PHE A N 1
ATOM 1437 C CA . PHE A 1 183 ? 28.250 -3.355 -19.176 1.00 90.25 183 PHE A CA 1
ATOM 1438 C C . PHE A 1 183 ? 26.835 -3.729 -18.716 1.00 90.25 183 PHE A C 1
ATOM 1440 O O . PHE A 1 183 ? 26.682 -4.510 -17.775 1.00 90.25 183 PHE A O 1
ATOM 1447 N N . PHE A 1 184 ? 25.794 -3.224 -19.386 1.00 85.00 184 PHE A N 1
ATOM 1448 C CA . PHE A 1 184 ? 24.400 -3.533 -19.045 1.00 85.00 184 PHE A CA 1
ATOM 1449 C C . PHE A 1 184 ? 24.079 -5.023 -19.175 1.00 85.00 184 PHE A C 1
ATOM 1451 O O . PHE A 1 184 ? 23.395 -5.586 -18.313 1.00 85.00 184 PHE A O 1
ATOM 1458 N N . LEU A 1 185 ? 24.610 -5.669 -20.215 1.00 84.56 185 LEU A N 1
ATOM 1459 C CA . LEU A 1 185 ? 24.446 -7.094 -20.462 1.00 84.56 185 LEU A CA 1
ATOM 1460 C C . LEU A 1 185 ? 25.012 -7.914 -19.297 1.00 84.56 185 LEU A C 1
ATOM 1462 O O . LEU A 1 185 ? 24.294 -8.713 -18.686 1.00 84.56 185 LEU A O 1
ATOM 1466 N N . LEU A 1 186 ? 26.282 -7.675 -18.956 1.00 88.00 186 LEU A N 1
ATOM 1467 C CA . LEU A 1 186 ? 26.976 -8.364 -17.869 1.00 88.00 186 LEU A CA 1
ATOM 1468 C C . LEU A 1 186 ? 26.326 -8.071 -16.516 1.00 88.00 186 LEU A C 1
ATOM 1470 O O . LEU A 1 186 ? 26.056 -9.001 -15.755 1.00 88.00 186 LEU A O 1
ATOM 1474 N N . ALA A 1 187 ? 26.006 -6.808 -16.228 1.00 88.06 187 ALA A N 1
ATOM 1475 C CA . ALA A 1 187 ? 25.358 -6.409 -14.984 1.00 88.06 187 ALA A CA 1
ATOM 1476 C C . ALA A 1 187 ? 23.981 -7.074 -14.816 1.00 88.06 187 ALA A C 1
ATOM 1478 O O . ALA A 1 187 ? 23.689 -7.616 -13.748 1.00 88.06 187 ALA A O 1
ATOM 1479 N N . GLY A 1 188 ? 23.156 -7.104 -15.869 1.00 85.62 188 GLY A N 1
ATOM 1480 C CA . GLY A 1 188 ? 21.858 -7.782 -15.857 1.00 85.62 188 GLY A CA 1
ATOM 1481 C C . GLY A 1 188 ? 21.980 -9.295 -15.645 1.00 85.62 188 GLY A C 1
ATOM 1482 O O . GLY A 1 188 ? 21.255 -9.867 -14.822 1.00 85.62 188 GLY A O 1
ATOM 1483 N N . MET A 1 189 ? 22.949 -9.948 -16.302 1.00 84.31 189 MET A N 1
ATOM 1484 C CA . MET A 1 189 ? 23.209 -11.384 -16.126 1.00 84.31 189 MET A CA 1
ATOM 1485 C C . MET A 1 189 ? 23.697 -11.708 -14.710 1.00 84.31 189 MET A C 1
ATOM 1487 O O . MET A 1 189 ? 23.118 -12.568 -14.043 1.00 84.31 189 MET A O 1
ATOM 1491 N N . ILE A 1 190 ? 24.707 -10.984 -14.214 1.00 89.19 190 ILE A N 1
ATOM 1492 C CA . ILE A 1 190 ? 25.241 -11.152 -12.855 1.00 89.19 190 ILE A CA 1
ATOM 1493 C C . ILE A 1 190 ? 24.130 -10.934 -11.830 1.00 89.19 190 ILE A C 1
ATOM 1495 O O . ILE A 1 190 ? 23.953 -11.746 -10.919 1.00 89.19 190 ILE A O 1
ATOM 1499 N N . TRP A 1 191 ? 23.329 -9.879 -11.989 1.00 88.06 191 TRP A N 1
ATOM 1500 C CA . TRP A 1 191 ? 22.238 -9.592 -11.066 1.00 88.06 191 TRP A CA 1
ATOM 1501 C C . TRP A 1 191 ? 21.179 -10.698 -11.074 1.00 88.06 191 TRP A C 1
ATOM 1503 O O . TRP A 1 191 ? 20.729 -11.128 -10.006 1.00 88.06 191 TRP A O 1
ATOM 1513 N N . THR A 1 192 ? 20.829 -11.216 -12.253 1.00 83.75 192 THR A N 1
ATOM 1514 C CA . THR A 1 192 ? 19.913 -12.354 -12.393 1.00 83.75 192 THR A CA 1
ATOM 1515 C C . THR A 1 192 ? 20.435 -13.568 -11.628 1.00 83.75 192 THR A C 1
ATOM 1517 O O . THR A 1 192 ? 19.696 -14.130 -10.819 1.00 83.75 192 THR A O 1
ATOM 1520 N N . VAL A 1 193 ? 21.713 -13.925 -11.799 1.00 85.06 193 VAL A N 1
ATOM 1521 C CA . VAL A 1 193 ? 22.350 -15.055 -11.101 1.00 85.06 193 VAL A CA 1
ATOM 1522 C C . VAL A 1 193 ? 22.363 -14.836 -9.588 1.00 85.06 193 VAL A C 1
ATOM 1524 O O . VAL A 1 193 ? 21.868 -15.681 -8.843 1.00 85.06 193 VAL A O 1
ATOM 1527 N N . VAL A 1 194 ? 22.846 -13.681 -9.114 1.00 87.56 194 VAL A N 1
ATOM 1528 C CA . VAL A 1 194 ? 22.907 -13.348 -7.677 1.00 87.56 194 VAL A CA 1
ATOM 1529 C C . VAL A 1 194 ? 21.529 -13.447 -7.033 1.00 87.56 194 VAL A C 1
ATOM 1531 O O . VAL A 1 194 ? 21.367 -14.005 -5.945 1.00 87.56 194 VAL A O 1
ATOM 1534 N N . ARG A 1 195 ? 20.509 -12.896 -7.692 1.00 81.31 195 ARG A N 1
ATOM 1535 C CA . ARG A 1 195 ? 19.145 -12.915 -7.171 1.00 81.31 195 ARG A CA 1
ATOM 1536 C C . ARG A 1 195 ? 18.527 -14.313 -7.260 1.00 81.31 195 ARG A C 1
ATOM 1538 O O . ARG A 1 195 ? 17.741 -14.645 -6.378 1.00 81.31 195 ARG A O 1
ATOM 1545 N N . LEU A 1 196 ? 18.863 -15.120 -8.269 1.00 79.62 196 LEU A N 1
ATOM 1546 C CA . LEU A 1 196 ? 18.371 -16.492 -8.413 1.00 79.62 196 LEU A CA 1
ATOM 1547 C C . LEU A 1 196 ? 18.935 -17.376 -7.297 1.00 79.62 196 LEU A C 1
ATOM 1549 O O . LEU A 1 196 ? 18.169 -18.051 -6.614 1.00 79.62 196 LEU A O 1
ATOM 1553 N N . VAL A 1 197 ? 20.238 -17.266 -7.022 1.00 84.88 197 VAL A N 1
ATOM 1554 C CA . VAL A 1 197 ? 20.897 -17.932 -5.887 1.00 84.88 197 VAL A CA 1
ATOM 1555 C C . VAL A 1 197 ? 20.266 -17.496 -4.562 1.00 84.88 197 VAL A C 1
ATOM 1557 O O . VAL A 1 197 ? 19.833 -18.337 -3.777 1.00 84.88 197 VAL A O 1
ATOM 1560 N N . LYS A 1 198 ? 20.113 -16.185 -4.325 1.00 82.81 198 LYS A N 1
ATOM 1561 C CA . LYS A 1 198 ? 19.443 -15.684 -3.109 1.00 82.81 198 LYS A CA 1
ATOM 1562 C C . LYS A 1 198 ? 17.985 -16.142 -3.005 1.00 82.81 198 LYS A C 1
ATOM 1564 O O . LYS A 1 198 ? 17.523 -16.436 -1.907 1.00 82.81 198 LYS A O 1
ATOM 1569 N N . GLY A 1 199 ? 17.265 -16.212 -4.123 1.00 75.44 199 GLY A N 1
ATOM 1570 C CA . GLY A 1 199 ? 15.877 -16.672 -4.183 1.00 75.44 199 GLY A CA 1
ATOM 1571 C C . GLY A 1 199 ? 15.727 -18.144 -3.800 1.00 75.44 199 GLY A C 1
ATOM 1572 O O . GLY A 1 199 ? 14.802 -18.484 -3.063 1.00 75.44 199 GLY A O 1
ATOM 1573 N N . LEU A 1 200 ? 16.665 -18.992 -4.234 1.00 74.25 200 LEU A N 1
ATOM 1574 C CA . LEU A 1 200 ? 16.729 -20.404 -3.843 1.00 74.25 200 LEU A CA 1
ATOM 1575 C C . LEU A 1 200 ? 16.978 -20.565 -2.335 1.00 74.25 200 LEU A C 1
ATOM 1577 O O . LEU A 1 200 ? 16.338 -21.400 -1.702 1.00 74.25 200 LEU A O 1
ATOM 1581 N N . VAL A 1 201 ? 17.841 -19.727 -1.751 1.00 83.56 201 VAL A N 1
ATOM 1582 C CA . VAL A 1 201 ? 18.171 -19.769 -0.315 1.00 83.56 201 VAL A CA 1
ATOM 1583 C C . VAL A 1 201 ? 17.036 -19.224 0.558 1.00 83.56 201 VAL A C 1
ATOM 1585 O O . VAL A 1 201 ? 16.688 -19.818 1.573 1.00 83.56 201 VAL A O 1
ATOM 1588 N N . GLN A 1 202 ? 16.438 -18.090 0.185 1.00 77.94 202 GLN A N 1
ATOM 1589 C CA . GLN A 1 202 ? 15.532 -17.342 1.067 1.00 77.94 202 GLN A CA 1
ATOM 1590 C C . GLN A 1 202 ? 14.045 -17.701 0.909 1.00 77.94 202 GLN A C 1
ATOM 1592 O O . GLN A 1 202 ? 13.217 -17.115 1.604 1.00 77.94 202 GLN A O 1
ATOM 1597 N N . LYS A 1 203 ? 13.672 -18.596 -0.023 1.00 74.81 203 LYS A N 1
ATOM 1598 C CA . LYS A 1 203 ? 12.268 -18.924 -0.375 1.00 74.81 203 LYS A CA 1
ATOM 1599 C C . LYS A 1 203 ? 11.367 -17.694 -0.644 1.00 74.81 203 LYS A C 1
ATOM 1601 O O . LYS A 1 203 ? 10.142 -17.801 -0.618 1.00 74.81 203 LYS A O 1
ATOM 1606 N N . ARG A 1 204 ? 11.936 -16.511 -0.918 1.00 63.41 204 ARG A N 1
ATOM 1607 C CA . ARG A 1 204 ? 11.191 -15.270 -1.207 1.00 63.41 204 ARG A CA 1
ATOM 1608 C C . ARG A 1 204 ? 10.846 -15.163 -2.692 1.00 63.41 204 ARG A C 1
ATOM 1610 O O . ARG A 1 204 ? 11.580 -15.641 -3.556 1.00 63.41 204 ARG A O 1
ATOM 1617 N N . ARG A 1 205 ? 9.732 -14.486 -3.003 1.00 53.62 205 ARG A N 1
ATOM 1618 C CA . ARG A 1 205 ? 9.326 -14.206 -4.389 1.00 53.62 205 ARG A CA 1
ATOM 1619 C C . ARG A 1 205 ? 10.364 -13.301 -5.064 1.00 53.62 205 ARG A C 1
ATOM 1621 O O . ARG A 1 205 ? 10.645 -12.202 -4.604 1.00 53.62 205 ARG A O 1
ATOM 1628 N N . PHE A 1 206 ? 10.924 -13.802 -6.158 1.00 66.94 206 PHE A N 1
ATOM 1629 C CA . PHE A 1 206 ? 11.981 -13.176 -6.951 1.00 66.94 206 PHE A CA 1
ATOM 1630 C C . PHE A 1 206 ? 11.412 -12.090 -7.878 1.00 66.94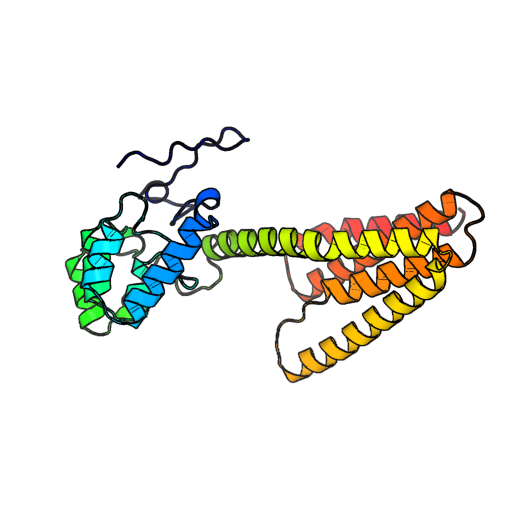 206 PHE A C 1
ATOM 1632 O O . PHE A 1 206 ? 10.509 -12.376 -8.671 1.00 66.94 206 PHE A O 1
ATOM 1639 N N . ASP A 1 207 ? 11.923 -10.859 -7.788 1.00 68.56 207 ASP A N 1
ATOM 1640 C CA . ASP A 1 207 ? 11.659 -9.805 -8.774 1.00 68.56 207 ASP A CA 1
ATOM 1641 C C . ASP A 1 207 ? 12.786 -9.779 -9.814 1.00 68.56 207 ASP A C 1
ATOM 1643 O O . ASP A 1 207 ? 13.924 -9.419 -9.517 1.00 68.56 207 ASP A O 1
ATOM 1647 N N . TYR A 1 208 ? 12.458 -10.233 -11.021 1.00 70.19 208 TYR A N 1
ATOM 1648 C CA . TYR A 1 208 ? 13.360 -10.370 -12.166 1.00 70.19 208 TYR A CA 1
ATOM 1649 C C . TYR A 1 208 ? 13.209 -9.251 -13.181 1.00 70.19 208 TYR A C 1
ATOM 1651 O O . TYR A 1 208 ? 13.925 -9.252 -14.176 1.00 70.19 208 TYR A O 1
ATOM 1659 N N . ARG A 1 209 ? 12.267 -8.323 -12.971 1.00 72.12 209 ARG A N 1
ATOM 1660 C CA . ARG A 1 209 ? 11.931 -7.324 -13.986 1.00 72.12 209 ARG A CA 1
ATOM 1661 C C . ARG A 1 209 ? 13.175 -6.505 -14.342 1.00 72.12 209 ARG A C 1
ATOM 1663 O O . ARG A 1 209 ? 13.553 -6.455 -15.504 1.00 72.12 209 ARG A O 1
ATOM 1670 N N . LEU A 1 210 ? 13.857 -5.944 -13.342 1.00 72.25 210 LEU A N 1
ATOM 1671 C CA . LEU A 1 210 ? 15.000 -5.055 -13.569 1.00 72.25 210 LEU A CA 1
ATOM 1672 C C . LEU A 1 210 ? 16.236 -5.757 -14.176 1.00 72.25 210 LEU A C 1
ATOM 1674 O O . LEU A 1 210 ? 16.747 -5.247 -15.170 1.00 72.25 210 LEU A O 1
ATOM 1678 N N . PRO A 1 211 ? 16.698 -6.923 -13.670 1.00 78.12 211 PRO A N 1
ATOM 1679 C CA . PRO A 1 211 ? 17.831 -7.633 -14.269 1.00 78.12 211 PRO A CA 1
ATOM 1680 C C . PRO A 1 211 ? 17.598 -8.023 -15.731 1.00 78.12 211 PRO A C 1
ATOM 1682 O O . PRO A 1 211 ? 18.490 -7.861 -16.558 1.00 78.12 211 PRO A O 1
ATOM 1685 N N . VAL A 1 212 ? 16.382 -8.471 -16.061 1.00 77.56 212 VAL A N 1
ATOM 1686 C CA . VAL A 1 212 ? 16.005 -8.844 -17.432 1.00 77.56 212 VAL A CA 1
ATOM 1687 C C . VAL A 1 212 ? 16.018 -7.627 -18.345 1.00 77.56 212 VAL A C 1
ATOM 1689 O O . VAL A 1 212 ? 16.617 -7.682 -19.415 1.00 77.56 212 VAL A O 1
ATOM 1692 N N . TRP A 1 213 ? 15.421 -6.513 -17.910 1.00 77.44 213 TRP A N 1
ATOM 1693 C CA . TRP A 1 213 ? 15.450 -5.267 -18.675 1.00 77.44 213 TRP A CA 1
ATOM 1694 C C . TRP A 1 213 ? 16.876 -4.750 -18.889 1.00 77.44 213 TRP A C 1
ATOM 1696 O O . TRP A 1 213 ? 17.178 -4.283 -19.982 1.00 77.44 213 TRP A O 1
ATOM 1706 N N . MET A 1 214 ? 17.772 -4.884 -17.903 1.00 78.38 214 MET A N 1
ATOM 1707 C CA . MET A 1 214 ? 19.187 -4.529 -18.071 1.00 78.38 214 MET A CA 1
ATOM 1708 C C . MET A 1 214 ? 19.893 -5.424 -19.091 1.00 78.38 214 MET A C 1
ATOM 1710 O O . MET A 1 214 ? 20.578 -4.908 -19.968 1.00 78.38 214 MET A O 1
ATOM 1714 N N . THR A 1 215 ? 19.696 -6.744 -19.028 1.00 79.81 215 THR A N 1
ATOM 1715 C CA . THR A 1 215 ? 20.265 -7.678 -20.012 1.00 79.81 215 THR A CA 1
ATOM 1716 C C . THR A 1 215 ? 19.789 -7.343 -21.422 1.00 79.81 215 THR A C 1
ATOM 1718 O O . THR A 1 215 ? 20.594 -7.264 -22.344 1.00 79.81 215 THR A O 1
ATOM 1721 N N . MET A 1 216 ? 18.492 -7.087 -21.579 1.00 77.44 216 MET A N 1
ATOM 1722 C CA . MET A 1 216 ? 17.888 -6.712 -22.853 1.00 77.44 216 MET A CA 1
ATOM 1723 C C . MET A 1 216 ? 18.399 -5.377 -23.397 1.00 77.44 216 MET A C 1
ATOM 1725 O O . MET A 1 216 ? 18.717 -5.283 -24.579 1.00 77.44 216 MET A O 1
ATOM 1729 N N . ALA A 1 217 ? 18.493 -4.355 -22.542 1.00 77.62 217 ALA A N 1
ATOM 1730 C CA . ALA A 1 217 ? 19.061 -3.064 -22.916 1.00 77.62 217 ALA A CA 1
ATOM 1731 C C . ALA A 1 217 ? 20.527 -3.215 -23.345 1.00 77.62 217 ALA A C 1
ATOM 1733 O O . ALA A 1 217 ? 20.933 -2.640 -24.348 1.00 77.62 217 ALA A O 1
ATOM 1734 N N . GLY A 1 218 ? 21.293 -4.049 -22.635 1.00 80.75 218 GLY A N 1
ATOM 1735 C CA . GLY A 1 218 ? 22.668 -4.376 -22.990 1.00 80.75 218 GLY A CA 1
ATOM 1736 C C . GLY A 1 218 ? 22.788 -5.014 -24.369 1.00 80.75 218 GLY A C 1
ATOM 1737 O O . GLY A 1 218 ? 23.545 -4.513 -25.194 1.00 80.75 218 GLY A O 1
ATOM 1738 N N . MET A 1 219 ? 21.979 -6.047 -24.648 1.00 77.81 219 MET A N 1
ATOM 1739 C CA . MET A 1 219 ? 21.923 -6.690 -25.970 1.00 77.81 219 MET A CA 1
ATOM 1740 C C . MET A 1 219 ? 21.643 -5.669 -27.076 1.00 77.81 219 MET A C 1
ATOM 1742 O O . MET A 1 219 ? 22.386 -5.625 -28.054 1.00 77.81 219 MET A O 1
ATOM 1746 N N . LEU A 1 220 ? 20.630 -4.814 -26.883 1.00 75.00 220 LEU A N 1
ATOM 1747 C CA . LEU A 1 220 ? 20.235 -3.791 -27.853 1.00 75.00 220 LEU A CA 1
ATOM 1748 C C . LEU A 1 220 ? 21.369 -2.802 -28.158 1.00 75.00 220 LEU A C 1
ATOM 1750 O O . LEU A 1 220 ? 21.614 -2.469 -29.317 1.00 75.00 220 LEU A O 1
ATOM 1754 N N . LEU A 1 221 ? 22.072 -2.344 -27.125 1.00 75.75 221 LEU A N 1
ATOM 1755 C CA . LEU A 1 221 ? 23.172 -1.393 -27.271 1.00 75.75 221 LEU A CA 1
ATOM 1756 C C . LEU A 1 221 ? 24.398 -2.023 -27.933 1.00 75.75 221 LEU A C 1
ATOM 1758 O O . LEU A 1 221 ? 24.996 -1.401 -28.806 1.00 75.75 221 LEU A O 1
ATOM 1762 N N . THR A 1 222 ? 24.735 -3.271 -27.598 1.00 79.88 222 THR A N 1
ATOM 1763 C CA . THR A 1 222 ? 25.837 -3.986 -28.264 1.00 79.88 222 THR A CA 1
ATOM 1764 C C . THR A 1 222 ? 25.562 -4.231 -29.746 1.00 79.88 222 THR A C 1
ATOM 1766 O O . THR A 1 222 ? 26.443 -4.037 -30.581 1.00 79.88 222 THR A O 1
ATOM 1769 N N . SER A 1 223 ? 24.322 -4.579 -30.105 1.00 73.25 223 SER A N 1
ATOM 1770 C CA . SER A 1 223 ? 23.928 -4.677 -31.515 1.00 73.25 223 SER A CA 1
ATOM 1771 C C . SER A 1 223 ? 23.934 -3.320 -32.220 1.00 73.25 223 SER A C 1
ATOM 1773 O O . SER A 1 223 ? 24.199 -3.265 -33.412 1.00 73.25 223 SER A O 1
ATOM 1775 N N . ALA A 1 224 ? 23.694 -2.222 -31.494 1.00 69.50 224 ALA A N 1
ATOM 1776 C CA . ALA A 1 224 ? 23.762 -0.880 -32.061 1.00 69.50 224 ALA A CA 1
ATOM 1777 C C . ALA A 1 224 ? 25.188 -0.386 -32.314 1.00 69.50 224 ALA A C 1
ATOM 1779 O O . ALA A 1 224 ? 25.418 0.319 -33.296 1.00 69.50 224 ALA A O 1
ATOM 1780 N N . GLY A 1 225 ? 26.137 -0.769 -31.457 1.00 71.06 225 GLY A N 1
ATOM 1781 C CA . GLY A 1 225 ? 27.547 -0.400 -31.593 1.00 71.06 225 GLY A CA 1
ATOM 1782 C C . GLY A 1 225 ? 28.254 -1.060 -32.780 1.00 71.06 225 GLY A C 1
ATOM 1783 O O . GLY A 1 225 ? 29.106 -0.440 -33.403 1.00 71.06 225 GLY A O 1
ATOM 1784 N N . THR A 1 226 ? 27.847 -2.274 -33.162 1.00 70.38 226 THR A N 1
ATOM 1785 C CA . THR A 1 226 ? 28.521 -3.083 -34.202 1.00 70.38 226 THR A CA 1
ATOM 1786 C C . THR A 1 226 ? 28.196 -2.684 -35.648 1.00 70.38 226 THR A C 1
ATOM 1788 O O . THR A 1 226 ? 28.656 -3.331 -36.587 1.00 70.38 226 THR A O 1
ATOM 1791 N N . GLY A 1 227 ? 27.485 -1.570 -35.841 1.00 59.56 227 GLY A N 1
ATOM 1792 C CA . GLY A 1 227 ? 27.287 -0.949 -37.147 1.00 59.56 227 GLY A CA 1
ATOM 1793 C C . GLY A 1 227 ? 25.963 -1.337 -37.790 1.00 59.56 227 GLY A C 1
ATOM 1794 O O . GLY A 1 227 ? 25.888 -2.234 -38.625 1.00 59.56 227 GLY A O 1
ATOM 1795 N N . PHE A 1 228 ? 24.915 -0.588 -37.458 1.00 62.72 228 PHE A N 1
ATOM 1796 C CA . PHE A 1 228 ? 23.704 -0.564 -38.266 1.00 62.72 228 PHE A CA 1
ATOM 1797 C C . PHE A 1 228 ? 23.976 0.183 -39.569 1.00 62.72 228 PHE A C 1
ATOM 1799 O O . PHE A 1 228 ? 24.144 1.402 -39.580 1.00 62.72 228 PHE A O 1
ATOM 1806 N N . THR A 1 229 ? 24.022 -0.549 -40.678 1.00 62.50 229 THR A N 1
ATOM 1807 C CA . THR A 1 229 ? 24.216 0.050 -42.006 1.00 62.50 229 THR A CA 1
ATOM 1808 C C . THR A 1 229 ? 22.931 0.654 -42.580 1.00 62.50 229 THR A C 1
ATOM 1810 O O . THR A 1 229 ? 22.991 1.389 -43.565 1.00 62.50 229 THR A O 1
ATOM 1813 N N . GLY A 1 230 ? 21.772 0.413 -41.952 1.00 66.31 230 GLY A N 1
ATOM 1814 C CA . GLY A 1 230 ? 20.499 1.029 -42.325 1.00 66.31 230 GLY A CA 1
ATOM 1815 C C . GLY A 1 230 ? 19.523 1.203 -41.157 1.00 66.31 230 GLY A C 1
ATOM 1816 O O . GLY A 1 230 ? 19.564 0.484 -40.162 1.00 66.31 230 GLY A O 1
ATOM 1817 N N . GLY A 1 231 ? 18.589 2.154 -41.292 1.00 58.62 231 GLY A N 1
ATOM 1818 C CA . GLY A 1 231 ? 17.568 2.440 -40.267 1.00 58.62 231 GLY A CA 1
ATOM 1819 C C . GLY A 1 231 ? 16.616 1.271 -39.966 1.00 58.62 231 GLY A C 1
ATOM 1820 O O . GLY A 1 231 ? 16.012 1.226 -38.894 1.00 58.62 231 GLY A O 1
ATOM 1821 N N . TRP A 1 232 ? 16.517 0.299 -40.877 1.00 57.28 232 TRP A N 1
ATOM 1822 C CA . TRP A 1 232 ? 15.742 -0.930 -40.687 1.00 57.28 232 TRP A CA 1
ATOM 1823 C C . TRP A 1 232 ? 16.362 -1.877 -39.657 1.00 57.28 232 TRP A C 1
ATOM 1825 O O . TRP A 1 232 ? 15.620 -2.511 -38.910 1.00 57.28 232 TRP A O 1
ATOM 1835 N N . ASP A 1 233 ? 17.689 -1.911 -39.539 1.00 61.00 233 ASP A N 1
ATOM 1836 C CA . ASP A 1 233 ? 18.372 -2.809 -38.606 1.00 61.00 233 ASP A CA 1
ATOM 1837 C C . ASP A 1 233 ? 18.157 -2.363 -37.146 1.00 61.00 233 ASP A C 1
ATOM 1839 O O . ASP A 1 233 ? 17.941 -3.188 -36.253 1.00 61.00 233 ASP A O 1
ATOM 1843 N N . VAL A 1 234 ? 18.098 -1.043 -36.916 1.00 60.75 234 VAL A N 1
ATOM 1844 C CA . VAL A 1 234 ? 17.759 -0.435 -35.615 1.00 60.75 234 VAL A CA 1
ATOM 1845 C C . VAL A 1 234 ? 16.330 -0.800 -35.209 1.00 60.75 234 VAL A C 1
ATOM 1847 O O . VAL A 1 234 ? 16.090 -1.225 -34.077 1.00 60.75 234 VAL A O 1
ATOM 1850 N N . LEU A 1 235 ? 15.374 -0.653 -36.133 1.00 60.06 235 LEU A N 1
ATOM 1851 C CA . LEU A 1 235 ? 13.961 -0.965 -35.898 1.00 60.06 235 LEU A CA 1
ATOM 1852 C C . LEU A 1 235 ? 13.744 -2.459 -35.645 1.00 60.06 235 LEU A C 1
ATOM 1854 O O . LEU A 1 235 ? 13.013 -2.822 -34.722 1.00 60.06 235 LEU A O 1
ATOM 1858 N N . PHE A 1 236 ? 14.402 -3.320 -36.422 1.00 60.19 236 PHE A N 1
ATOM 1859 C CA . PHE A 1 236 ? 14.307 -4.769 -36.272 1.00 60.19 236 PHE A CA 1
ATOM 1860 C C . PHE A 1 236 ? 14.885 -5.233 -34.931 1.00 60.19 236 PHE A C 1
ATOM 1862 O O . PHE A 1 236 ? 14.250 -6.002 -34.210 1.00 60.19 236 PHE A O 1
ATOM 1869 N N . THR A 1 237 ? 16.038 -4.691 -34.540 1.00 62.50 237 THR A N 1
ATOM 1870 C CA . THR A 1 237 ? 16.665 -4.980 -33.244 1.00 62.50 237 THR A CA 1
ATOM 1871 C C . THR A 1 237 ? 15.806 -4.481 -32.082 1.00 62.50 237 THR A C 1
ATOM 1873 O O . THR A 1 237 ? 15.584 -5.216 -31.118 1.00 62.50 237 THR A O 1
ATOM 1876 N N . ALA A 1 238 ? 15.260 -3.265 -32.174 1.00 63.97 238 ALA A N 1
ATOM 1877 C CA . ALA A 1 238 ? 14.355 -2.732 -31.159 1.00 63.97 238 ALA A CA 1
ATOM 1878 C C . ALA A 1 238 ? 13.100 -3.597 -31.003 1.00 63.97 238 ALA A C 1
ATOM 1880 O O . ALA A 1 238 ? 12.730 -3.944 -29.879 1.00 63.97 238 ALA A O 1
ATOM 1881 N N . ALA A 1 239 ? 12.487 -4.007 -32.116 1.00 60.47 239 ALA A N 1
ATOM 1882 C CA . ALA A 1 239 ? 11.355 -4.921 -32.100 1.00 60.47 239 ALA A CA 1
ATOM 1883 C C . ALA A 1 239 ? 11.736 -6.266 -31.459 1.00 60.47 239 ALA A C 1
ATOM 1885 O O . ALA A 1 239 ? 11.014 -6.749 -30.587 1.00 60.47 239 ALA A O 1
ATOM 1886 N N . LEU A 1 240 ? 12.872 -6.861 -31.848 1.00 63.59 240 LEU A N 1
ATOM 1887 C CA . LEU A 1 240 ? 13.316 -8.177 -31.369 1.00 63.59 240 LEU A CA 1
ATOM 1888 C C . LEU A 1 240 ? 13.512 -8.166 -29.854 1.00 63.59 240 LEU A C 1
ATOM 1890 O O . LEU A 1 240 ? 13.051 -9.066 -29.150 1.00 63.59 240 LEU A O 1
ATOM 1894 N N . VAL A 1 241 ? 14.145 -7.109 -29.345 1.00 62.78 241 VAL A N 1
ATOM 1895 C CA . VAL A 1 241 ? 14.361 -6.911 -27.915 1.00 62.78 241 VAL A CA 1
ATOM 1896 C C . VAL A 1 241 ? 13.019 -6.746 -27.204 1.00 62.78 241 VAL A C 1
ATOM 1898 O O . VAL A 1 241 ? 12.746 -7.492 -26.266 1.00 62.78 241 VAL A O 1
ATOM 1901 N N . PHE A 1 242 ? 12.118 -5.881 -27.682 1.00 68.00 242 PHE A N 1
ATOM 1902 C CA . PHE A 1 242 ? 10.772 -5.757 -27.105 1.00 68.00 242 PHE A CA 1
ATOM 1903 C C . PHE A 1 242 ? 10.025 -7.101 -27.040 1.00 68.00 242 PHE A C 1
ATOM 1905 O O . PHE A 1 242 ? 9.433 -7.424 -26.004 1.00 68.00 242 PHE A O 1
ATOM 1912 N N . PHE A 1 243 ? 10.098 -7.917 -28.095 1.00 58.72 243 PHE A N 1
ATOM 1913 C CA . PHE A 1 243 ? 9.449 -9.228 -28.133 1.00 58.72 243 PHE A CA 1
ATOM 1914 C C . PHE A 1 243 ? 10.094 -10.258 -27.210 1.00 58.72 243 PHE A C 1
ATOM 1916 O O . PHE A 1 243 ? 9.367 -10.984 -26.531 1.00 58.72 243 PHE A O 1
ATOM 1923 N N . LEU A 1 244 ? 11.424 -10.295 -27.109 1.00 61.88 244 LEU A N 1
ATOM 1924 C CA . LEU A 1 244 ? 12.134 -11.152 -26.154 1.00 61.88 244 LEU A CA 1
ATOM 1925 C C . LEU A 1 244 ? 11.767 -10.808 -24.706 1.00 61.88 244 LEU A C 1
ATOM 1927 O O . LEU A 1 244 ? 11.503 -11.711 -23.908 1.00 61.88 244 LEU A O 1
ATOM 1931 N N . GLY A 1 245 ? 11.659 -9.520 -24.371 1.00 64.38 245 GLY A N 1
ATOM 1932 C CA . GLY A 1 245 ? 11.188 -9.099 -23.049 1.00 64.38 245 GLY A CA 1
ATOM 1933 C C . GLY A 1 245 ? 9.755 -9.499 -22.781 1.00 64.38 245 GLY A C 1
ATOM 1934 O O . GLY A 1 245 ? 9.444 -10.022 -21.710 1.00 64.38 245 GLY A O 1
ATOM 1935 N N . TYR A 1 246 ? 8.881 -9.319 -23.768 1.00 60.72 246 TYR A N 1
ATOM 1936 C CA . TYR A 1 246 ? 7.484 -9.715 -23.651 1.00 60.72 246 TYR A CA 1
ATOM 1937 C C . TYR A 1 246 ? 7.329 -11.241 -23.497 1.00 60.72 246 TYR A C 1
ATOM 1939 O O . TYR A 1 246 ? 6.578 -11.699 -22.633 1.00 60.72 246 TYR A O 1
ATOM 1947 N N . LEU A 1 247 ? 8.106 -12.034 -24.245 1.00 59.47 247 LEU A N 1
ATOM 1948 C CA . LEU A 1 247 ? 8.185 -13.493 -24.128 1.00 59.47 247 LEU A CA 1
ATOM 1949 C C . LEU A 1 247 ? 8.672 -13.934 -22.747 1.00 59.47 247 LEU A C 1
ATOM 1951 O O . LEU A 1 247 ? 8.087 -14.839 -22.147 1.00 59.47 247 LEU A O 1
ATOM 1955 N N . PHE A 1 248 ? 9.693 -13.274 -22.203 1.00 59.94 248 PHE A N 1
ATOM 1956 C CA . PHE A 1 248 ? 10.225 -13.595 -20.881 1.00 59.94 248 PHE A CA 1
ATOM 1957 C C . PHE A 1 248 ? 9.227 -13.261 -19.762 1.00 59.94 248 PHE A C 1
ATOM 1959 O O . PHE A 1 248 ? 8.968 -14.082 -18.875 1.00 59.94 248 PHE A O 1
ATOM 1966 N N . LEU A 1 249 ? 8.594 -12.084 -19.832 1.00 61.19 249 LEU A N 1
ATOM 1967 C CA . LEU A 1 249 ? 7.510 -11.692 -18.926 1.00 61.19 249 LEU A CA 1
ATOM 1968 C C . LEU A 1 249 ? 6.330 -12.679 -19.003 1.00 61.19 249 LEU A C 1
ATOM 1970 O O . LEU A 1 249 ? 5.739 -13.018 -17.970 1.00 61.19 249 LEU A O 1
ATOM 1974 N N . TRP A 1 250 ? 6.014 -13.184 -20.199 1.00 61.72 250 TRP A N 1
ATOM 1975 C CA . TRP A 1 250 ? 4.966 -14.179 -20.402 1.00 61.72 250 TRP A CA 1
ATOM 1976 C C . TRP A 1 250 ? 5.314 -15.558 -19.828 1.00 61.72 250 TRP A C 1
ATOM 1978 O O . TRP A 1 250 ? 4.528 -16.106 -19.052 1.00 61.72 250 TRP A O 1
ATOM 1988 N N . LEU A 1 251 ? 6.497 -16.106 -20.120 1.00 58.59 251 LEU A N 1
ATOM 1989 C CA . LEU A 1 251 ? 6.944 -17.400 -19.583 1.00 58.59 251 LEU A CA 1
ATOM 1990 C C . LEU A 1 251 ? 6.884 -17.421 -18.049 1.00 58.59 251 LEU A C 1
ATOM 1992 O O . LEU A 1 251 ? 6.477 -18.413 -17.432 1.00 58.59 251 LEU A O 1
ATOM 1996 N N . ILE A 1 252 ? 7.207 -16.297 -17.408 1.00 55.97 252 ILE A N 1
ATOM 1997 C CA . ILE A 1 252 ? 7.140 -16.209 -15.951 1.00 55.97 252 ILE A CA 1
ATOM 1998 C C . ILE A 1 252 ? 5.708 -16.000 -15.443 1.00 55.97 252 ILE A C 1
ATOM 2000 O O . ILE A 1 252 ? 5.354 -16.519 -14.379 1.00 55.97 252 ILE A O 1
ATOM 2004 N N . SER A 1 253 ? 4.845 -15.322 -16.204 1.00 54.59 253 SER A N 1
ATOM 2005 C CA . SER A 1 253 ? 3.398 -15.315 -15.950 1.00 54.59 253 SER A CA 1
ATOM 2006 C C . SER A 1 253 ? 2.811 -16.733 -15.959 1.00 54.59 253 SER A C 1
ATOM 2008 O O . SER A 1 253 ? 2.045 -17.070 -15.048 1.00 54.59 253 SER A O 1
ATOM 2010 N N . VAL A 1 254 ? 3.198 -17.572 -16.927 1.00 53.56 254 VAL A N 1
ATOM 2011 C CA . VAL A 1 254 ? 2.753 -18.971 -17.038 1.00 53.56 254 VAL A CA 1
ATOM 2012 C C . VAL A 1 254 ? 3.186 -19.773 -15.811 1.00 53.56 254 VAL A C 1
ATOM 2014 O O . VAL A 1 254 ? 2.358 -20.467 -15.215 1.00 53.56 254 VAL A O 1
ATOM 2017 N N . ARG A 1 255 ? 4.441 -19.619 -15.363 1.00 56.75 255 ARG A N 1
ATOM 2018 C CA . ARG A 1 255 ? 4.946 -20.261 -14.134 1.00 56.75 255 ARG A CA 1
ATOM 2019 C C . ARG A 1 255 ? 4.191 -19.813 -12.878 1.00 56.75 255 ARG A C 1
ATOM 2021 O O . ARG A 1 255 ? 4.005 -20.605 -11.959 1.00 56.75 255 ARG A O 1
ATOM 2028 N N . ARG A 1 256 ? 3.737 -18.557 -12.829 1.00 53.72 256 ARG A N 1
ATOM 2029 C CA . ARG A 1 256 ? 3.015 -17.977 -11.681 1.00 53.72 256 ARG A CA 1
ATOM 2030 C C . ARG A 1 256 ? 1.510 -18.273 -11.662 1.00 53.72 256 ARG A C 1
ATOM 2032 O O . ARG A 1 256 ? 0.837 -17.788 -10.759 1.00 53.72 256 ARG A O 1
ATOM 2039 N N . ARG A 1 257 ? 0.978 -19.052 -12.619 1.00 52.78 257 ARG A N 1
ATOM 2040 C CA . ARG A 1 257 ? -0.461 -19.382 -12.742 1.00 52.78 257 ARG A CA 1
ATOM 2041 C C . ARG A 1 257 ? -1.381 -18.147 -12.685 1.00 52.78 257 ARG A C 1
ATOM 2043 O O . ARG A 1 257 ? -2.483 -18.223 -12.161 1.00 52.78 257 ARG A O 1
ATOM 2050 N N . SER A 1 258 ? -0.937 -17.010 -13.223 1.00 50.41 258 SER A N 1
ATOM 2051 C CA . SER A 1 258 ? -1.763 -15.800 -13.348 1.00 50.41 258 SER A CA 1
ATOM 2052 C C . SER A 1 258 ? -2.724 -15.970 -14.537 1.00 50.41 258 SER A C 1
ATOM 2054 O O . SER A 1 258 ? -2.241 -16.007 -15.672 1.00 50.41 258 SER A O 1
ATOM 2056 N N . PRO A 1 259 ? -4.049 -16.107 -14.321 1.00 49.62 259 PRO A N 1
ATOM 2057 C CA . PRO A 1 259 ? -4.991 -16.456 -15.388 1.00 49.62 259 PRO A CA 1
ATOM 2058 C C . PRO A 1 259 ? -5.107 -15.360 -16.461 1.00 49.62 259 PRO A C 1
ATOM 2060 O O . PRO A 1 259 ? -5.004 -15.665 -17.647 1.00 49.62 259 PRO A O 1
ATOM 2063 N N . GLU A 1 260 ? -5.185 -14.088 -16.061 1.00 51.09 260 GLU A N 1
ATOM 2064 C CA . GLU A 1 260 ? -5.304 -12.942 -16.983 1.00 51.09 260 GLU A CA 1
ATOM 2065 C C . GLU A 1 260 ? -4.076 -12.752 -17.887 1.00 51.09 260 GLU A C 1
ATOM 2067 O O . GLU A 1 260 ? -4.193 -12.374 -19.051 1.00 51.09 260 GLU A O 1
ATOM 2072 N N . LYS A 1 261 ? -2.870 -13.044 -17.382 1.00 50.81 261 LYS A N 1
ATOM 2073 C CA . LYS A 1 261 ? -1.628 -12.894 -18.161 1.00 50.81 261 LYS A CA 1
ATOM 2074 C C . LYS A 1 261 ? -1.321 -14.126 -19.019 1.00 50.81 261 LYS A C 1
ATOM 2076 O O . LYS A 1 261 ? -0.685 -13.993 -20.061 1.00 50.81 261 LYS A O 1
ATOM 2081 N N . ARG A 1 262 ? -1.849 -15.304 -18.653 1.00 54.69 262 ARG A N 1
ATOM 2082 C CA . ARG A 1 262 ? -1.803 -16.521 -19.484 1.00 54.69 262 ARG A CA 1
ATOM 2083 C C . ARG A 1 262 ? -2.547 -16.331 -20.805 1.00 54.69 262 ARG A C 1
ATOM 2085 O O . ARG A 1 262 ? -2.027 -16.733 -21.842 1.00 54.69 262 ARG A O 1
ATOM 2092 N N . GLN A 1 263 ? -3.707 -15.670 -20.766 1.00 51.94 263 GLN A N 1
ATOM 2093 C CA . GLN A 1 263 ? -4.515 -15.381 -21.955 1.00 51.94 263 GLN A CA 1
ATOM 2094 C C . GLN A 1 263 ? -3.824 -14.444 -22.952 1.00 51.94 263 GLN A C 1
ATOM 2096 O O . GLN A 1 263 ? -4.164 -14.476 -24.123 1.00 51.94 263 GLN A O 1
ATOM 2101 N N . ARG A 1 264 ? -2.817 -13.660 -22.545 1.00 56.38 264 ARG A N 1
ATOM 2102 C CA . ARG A 1 264 ? -2.037 -12.806 -23.465 1.00 56.38 264 ARG A CA 1
ATOM 2103 C C . ARG A 1 264 ? -0.884 -13.548 -24.157 1.00 56.38 264 ARG A C 1
ATOM 2105 O O . ARG A 1 264 ? -0.185 -12.970 -24.981 1.00 56.38 264 ARG A O 1
ATOM 2112 N N . GLY A 1 265 ? -0.695 -14.834 -23.855 1.00 56.53 265 GLY A N 1
ATOM 2113 C CA . GLY A 1 265 ? 0.387 -15.655 -24.403 1.00 56.53 265 GLY A CA 1
ATOM 2114 C C . GLY A 1 265 ? 0.345 -15.925 -25.888 1.00 56.53 265 GLY A C 1
ATOM 2115 O O . GLY A 1 265 ? 1.389 -16.088 -26.512 1.00 56.53 265 GLY A O 1
ATOM 2116 N N . TRP A 1 266 ? -0.849 -15.939 -26.470 1.00 57.94 266 TRP A N 1
ATOM 2117 C CA . TRP A 1 266 ? -0.979 -16.120 -27.907 1.00 57.94 266 TRP A CA 1
ATOM 2118 C C . TRP A 1 266 ? -0.415 -14.912 -28.670 1.00 57.94 266 TRP A C 1
ATOM 2120 O O . TRP A 1 266 ? 0.176 -15.113 -29.720 1.00 57.94 266 TRP A O 1
ATOM 2130 N N . ILE A 1 267 ? -0.484 -13.689 -28.118 1.00 58.38 267 ILE A N 1
ATOM 2131 C CA . ILE A 1 267 ? 0.103 -12.483 -28.737 1.0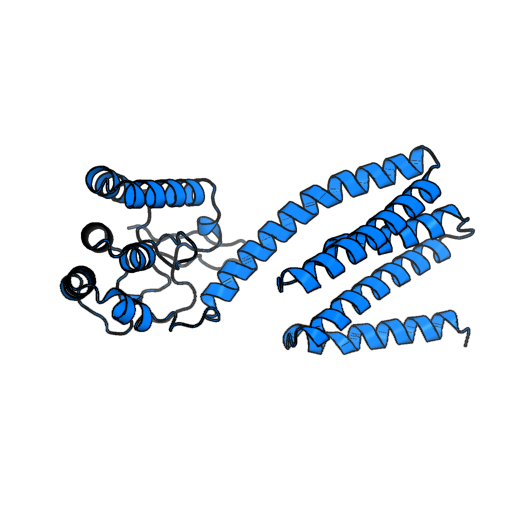0 58.38 267 ILE A CA 1
ATOM 2132 C C . ILE A 1 267 ? 1.623 -12.635 -28.842 1.00 58.38 267 ILE A C 1
ATOM 2134 O O . ILE A 1 267 ? 2.213 -12.323 -29.872 1.00 58.38 267 ILE A O 1
ATOM 2138 N N . VAL A 1 268 ? 2.252 -13.173 -27.795 1.00 57.50 268 VAL A N 1
ATOM 2139 C CA . VAL A 1 268 ? 3.689 -13.472 -27.770 1.00 57.50 268 VAL A CA 1
ATOM 2140 C C . VAL A 1 268 ? 4.040 -14.495 -28.852 1.00 57.50 268 VAL A C 1
ATOM 2142 O O . VAL A 1 268 ? 4.943 -14.258 -29.646 1.00 57.50 268 VAL A O 1
ATOM 2145 N N . LEU A 1 269 ? 3.317 -15.619 -28.897 1.00 62.44 269 LEU A N 1
ATOM 2146 C CA . LEU A 1 269 ? 3.569 -16.701 -29.852 1.00 62.44 269 LEU A CA 1
ATOM 2147 C C . LEU A 1 269 ? 3.361 -16.253 -31.302 1.00 62.44 269 LEU A C 1
ATOM 2149 O O . LEU A 1 269 ? 4.208 -16.536 -32.143 1.00 62.44 269 LEU A O 1
ATOM 2153 N N . VAL A 1 270 ? 2.283 -15.514 -31.580 1.00 66.56 270 VAL A N 1
ATOM 2154 C CA . VAL A 1 270 ? 2.002 -14.941 -32.906 1.00 66.56 270 VAL A CA 1
ATOM 2155 C C . VAL A 1 270 ? 3.102 -13.968 -33.313 1.00 66.56 270 VAL A C 1
ATOM 2157 O O . VAL A 1 270 ? 3.546 -13.991 -34.455 1.00 66.56 270 VAL A O 1
ATOM 2160 N N . SER A 1 271 ? 3.599 -13.154 -32.387 1.00 56.69 271 SER A N 1
ATOM 2161 C CA . SER A 1 271 ? 4.623 -12.168 -32.722 1.00 56.69 271 SER A CA 1
ATOM 2162 C C . SER A 1 271 ? 6.010 -12.777 -32.935 1.00 56.69 271 SER A C 1
ATOM 2164 O O . SER A 1 271 ? 6.713 -12.386 -33.862 1.00 56.69 271 SER A O 1
ATOM 2166 N N . VAL A 1 272 ? 6.387 -13.778 -32.130 1.00 62.50 272 VAL A N 1
ATOM 2167 C CA . VAL A 1 272 ? 7.610 -14.571 -32.351 1.00 62.50 272 VAL A CA 1
ATOM 2168 C C . VAL A 1 272 ? 7.524 -15.318 -33.683 1.00 62.50 272 VAL A C 1
ATOM 2170 O O . VAL A 1 272 ? 8.492 -15.339 -34.437 1.00 62.50 272 VAL A O 1
ATOM 2173 N N . PHE A 1 273 ? 6.361 -15.885 -34.011 1.00 69.81 273 PHE A N 1
ATOM 2174 C CA . PHE A 1 273 ? 6.133 -16.542 -35.296 1.00 69.81 273 PHE A CA 1
ATOM 2175 C C . PHE A 1 273 ? 6.282 -15.566 -36.474 1.00 69.81 273 PHE A C 1
ATOM 2177 O O . PHE A 1 273 ? 7.029 -15.853 -37.405 1.00 69.81 273 PHE A O 1
ATOM 2184 N N . LEU A 1 274 ? 5.649 -14.388 -36.409 1.00 59.06 274 LEU A N 1
ATOM 2185 C CA . LEU A 1 274 ? 5.769 -13.348 -37.439 1.00 59.06 274 LEU A CA 1
ATOM 2186 C C . LEU A 1 274 ? 7.217 -12.869 -37.621 1.00 59.06 274 LEU A C 1
ATOM 2188 O O . LEU A 1 274 ? 7.633 -12.612 -38.750 1.00 59.06 274 LEU A O 1
ATOM 2192 N N . MET A 1 275 ? 8.005 -12.803 -36.544 1.00 58.81 275 MET A N 1
ATOM 2193 C CA . MET A 1 275 ? 9.443 -12.521 -36.619 1.00 58.81 275 MET A CA 1
ATOM 2194 C C . MET A 1 275 ? 10.249 -13.611 -37.317 1.00 58.81 275 MET A C 1
ATOM 2196 O O . MET A 1 275 ? 11.102 -13.304 -38.142 1.00 58.81 275 MET A O 1
ATOM 2200 N N . ILE A 1 276 ? 9.981 -14.880 -37.013 1.00 65.69 276 ILE A N 1
ATOM 2201 C CA . ILE A 1 276 ? 10.675 -16.000 -37.661 1.00 65.69 276 ILE A CA 1
ATOM 2202 C C . ILE A 1 276 ? 10.357 -16.022 -39.161 1.00 65.69 276 ILE A C 1
ATOM 2204 O O . ILE A 1 276 ? 11.257 -16.208 -39.974 1.00 65.69 276 ILE A O 1
ATOM 2208 N N . VAL A 1 277 ? 9.095 -15.778 -39.530 1.00 64.69 277 VAL A N 1
ATOM 2209 C CA . VAL A 1 277 ? 8.661 -15.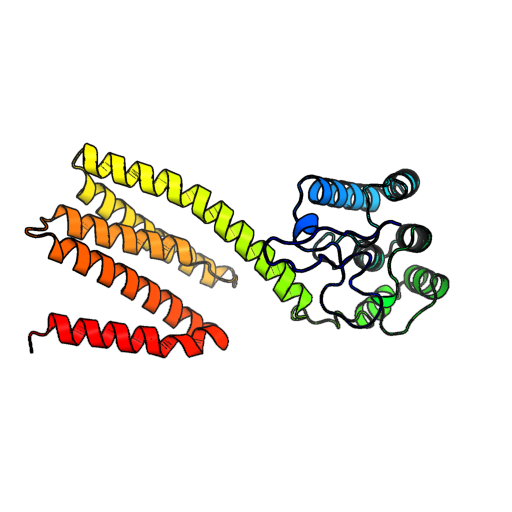717 -40.935 1.00 64.69 277 VAL A CA 1
ATOM 2210 C C . VAL A 1 277 ? 9.326 -14.552 -41.675 1.00 64.69 277 VAL A C 1
ATOM 2212 O O . VAL A 1 277 ? 9.795 -14.736 -42.792 1.00 64.69 277 VAL A O 1
ATOM 2215 N N . SER A 1 278 ? 9.431 -13.375 -41.051 1.00 56.19 278 SER A N 1
ATOM 2216 C CA . SER A 1 278 ? 10.063 -12.203 -41.678 1.00 56.19 278 SER A CA 1
ATOM 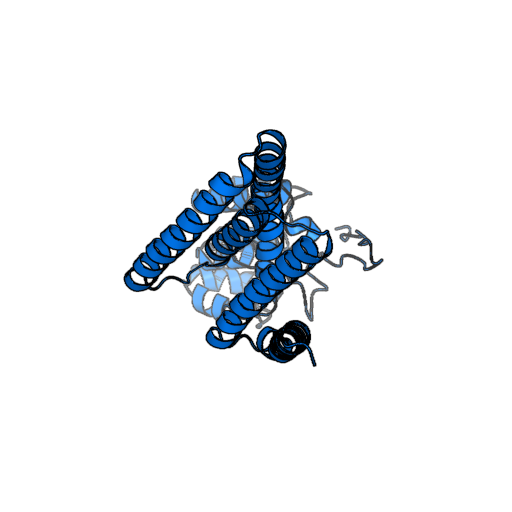2217 C C . SER A 1 278 ? 11.591 -12.295 -41.766 1.00 56.19 278 SER A C 1
ATOM 2219 O O . SER A 1 278 ? 12.168 -11.790 -42.724 1.00 56.19 278 SER A O 1
ATOM 2221 N N . ALA A 1 279 ? 12.254 -12.976 -40.826 1.00 53.56 279 ALA A N 1
ATOM 2222 C CA . ALA A 1 279 ? 13.696 -13.234 -40.881 1.00 53.56 279 ALA A CA 1
ATOM 2223 C C . ALA A 1 279 ? 14.078 -14.363 -41.861 1.00 53.56 279 ALA A C 1
ATOM 2225 O O . ALA A 1 279 ? 15.218 -14.427 -42.314 1.00 53.56 279 ALA A O 1
ATOM 2226 N N . GLY A 1 280 ? 13.139 -15.264 -42.169 1.00 61.97 280 GLY A N 1
ATOM 2227 C CA . GLY A 1 280 ? 13.365 -16.447 -43.000 1.00 61.97 280 GLY A CA 1
ATOM 2228 C C . GLY A 1 280 ? 13.360 -16.211 -44.512 1.00 61.97 280 GLY A C 1
ATOM 2229 O O . GLY A 1 280 ? 13.700 -17.139 -45.238 1.00 61.97 280 GLY A O 1
ATOM 2230 N N . GLY A 1 281 ? 12.996 -15.015 -44.990 1.00 46.28 281 GLY A N 1
ATOM 2231 C CA . GLY A 1 281 ? 13.008 -14.685 -46.420 1.00 46.28 281 GLY A CA 1
ATOM 2232 C C . GLY A 1 281 ? 12.211 -15.668 -47.288 1.00 46.28 281 GLY A C 1
ATOM 2233 O O . GLY A 1 281 ? 12.772 -16.242 -48.220 1.00 46.28 281 GLY A O 1
ATOM 2234 N N . ILE A 1 282 ? 10.930 -15.874 -46.965 1.00 43.06 282 ILE A N 1
ATOM 2235 C CA . ILE A 1 282 ? 9.932 -16.399 -47.916 1.00 43.06 282 ILE A CA 1
ATOM 2236 C C . ILE A 1 282 ? 9.220 -15.211 -48.556 1.00 43.06 282 ILE A C 1
ATOM 2238 O O . ILE A 1 282 ? 8.835 -14.297 -47.790 1.00 43.06 282 ILE A O 1
#